Protein AF-0000000068167530 (afdb_homodimer)

Solvent-accessible surface area (backbone atoms only — not comparable to full-atom values): 15876 Å² total; per-residue (Å²): 102,50,63,69,71,53,60,67,68,78,50,65,80,50,44,70,45,76,53,70,39,74,68,85,48,46,71,81,36,79,73,67,51,69,51,48,64,84,73,44,44,47,46,56,55,74,76,37,67,88,51,81,66,59,18,28,34,71,84,50,93,77,45,92,44,72,69,28,26,30,47,47,52,30,36,28,59,31,68,51,64,78,77,73,84,73,80,75,59,50,38,46,59,43,73,76,44,63,47,75,39,60,84,60,66,76,46,64,44,83,97,73,38,71,31,55,75,48,76,49,34,47,75,45,73,42,75,43,76,40,66,111,102,50,63,68,71,55,60,66,68,77,50,66,79,50,44,70,46,75,54,72,38,75,68,84,47,46,70,81,35,80,72,66,51,69,50,50,65,83,73,43,43,48,46,56,56,74,76,37,68,89,51,82,66,59,19,28,33,72,83,49,94,76,45,93,44,72,69,29,25,31,47,48,53,31,36,28,59,31,69,51,64,78,78,74,83,73,79,76,60,49,37,46,59,44,73,77,44,64,46,75,39,59,84,60,65,78,47,64,45,81,98,73,39,74,32,56,77,48,76,47,34,46,75,46,74,41,74,44,75,40,67,112

Structure (mmCIF, N/CA/C/O backbone):
data_AF-0000000068167530-model_v1
#
loop_
_entity.id
_entity.type
_entity.pdbx_description
1 polymer 'Endonuclease/exonuclease/phosphatase domain-containing protein'
#
loop_
_atom_site.group_PDB
_atom_site.id
_atom_site.type_symbol
_atom_site.label_atom_id
_atom_site.label_alt_id
_atom_site.label_comp_id
_atom_site.label_asym_id
_atom_site.label_entity_id
_atom_site.label_seq_id
_atom_site.pdbx_PDB_ins_code
_atom_site.Cartn_x
_atom_site.Cartn_y
_atom_site.Cartn_z
_atom_site.occupancy
_atom_site.B_iso_or_equiv
_atom_site.auth_seq_id
_atom_site.auth_comp_id
_atom_site.auth_asym_id
_atom_site.auth_atom_id
_atom_site.pdbx_PDB_model_num
ATOM 1 N N . MET A 1 1 ? -4.84 11.219 -9.758 1 50.16 1 MET A N 1
ATOM 2 C CA . MET A 1 1 ? -3.836 10.336 -9.172 1 50.16 1 MET A CA 1
ATOM 3 C C . MET A 1 1 ? -4.016 8.898 -9.672 1 50.16 1 MET A C 1
ATOM 5 O O . MET A 1 1 ? -3.053 8.273 -10.109 1 50.16 1 MET A O 1
ATOM 9 N N . PHE A 1 2 ? -5.324 8.461 -9.711 1 56.84 2 PHE A N 1
ATOM 10 C CA . PHE A 1 2 ? -5.531 7.043 -10 1 56.84 2 PHE A CA 1
ATOM 11 C C . PHE A 1 2 ? -5.227 6.746 -11.469 1 56.84 2 PHE A C 1
ATOM 13 O O . PHE A 1 2 ? -4.785 5.645 -11.805 1 56.84 2 PHE A O 1
ATOM 20 N N . ARG A 1 3 ? -5.438 7.746 -12.258 1 56.47 3 ARG A N 1
ATOM 21 C CA . ARG A 1 3 ? -5.148 7.543 -13.68 1 56.47 3 ARG A CA 1
ATOM 22 C C . ARG A 1 3 ? -3.66 7.293 -13.898 1 56.47 3 ARG A C 1
ATOM 24 O O . ARG A 1 3 ? -3.277 6.562 -14.812 1 56.47 3 ARG A O 1
ATOM 31 N N . LEU A 1 4 ? -2.941 7.91 -13.023 1 55.28 4 LEU A N 1
ATOM 32 C CA . LEU A 1 4 ? -1.493 7.777 -13.141 1 55.28 4 LEU A CA 1
ATOM 33 C C . LEU A 1 4 ? -1.034 6.402 -12.664 1 55.28 4 LEU A C 1
ATOM 35 O O . LEU A 1 4 ? -0.018 5.887 -13.141 1 55.28 4 LEU A O 1
ATOM 39 N N . LEU A 1 5 ? -1.838 5.801 -11.773 1 59.94 5 LEU A N 1
ATOM 40 C CA . LEU A 1 5 ? -1.475 4.523 -11.18 1 59.94 5 LEU A CA 1
ATOM 41 C C . LEU A 1 5 ? -1.771 3.371 -12.133 1 59.94 5 LEU A C 1
ATOM 43 O O . LEU A 1 5 ? -1.145 2.312 -12.047 1 59.94 5 LEU A O 1
ATOM 47 N N . ASP A 1 6 ? -2.779 3.664 -12.953 1 58.47 6 ASP A N 1
ATOM 48 C CA . ASP A 1 6 ? -3.207 2.596 -13.852 1 58.47 6 ASP A CA 1
ATOM 49 C C . ASP A 1 6 ? -2.541 2.725 -15.219 1 58.47 6 ASP A C 1
ATOM 51 O O . ASP A 1 6 ? -3.125 2.352 -16.234 1 58.47 6 ASP A O 1
ATOM 55 N N . ASP A 1 7 ? -1.479 3.508 -15.172 1 54.47 7 ASP A N 1
ATOM 56 C CA . ASP A 1 7 ? -0.913 3.502 -16.516 1 54.47 7 ASP A CA 1
ATOM 57 C C . ASP A 1 7 ? -0.681 2.074 -17 1 54.47 7 ASP A C 1
ATOM 59 O O . ASP A 1 7 ? 0.126 1.339 -16.438 1 54.47 7 ASP A O 1
ATOM 63 N N . ARG A 1 8 ? -1.718 1.534 -17.531 1 52.75 8 ARG A N 1
ATOM 64 C CA . ARG A 1 8 ? -1.859 0.199 -18.109 1 52.75 8 ARG A CA 1
ATOM 65 C C . ARG A 1 8 ? -0.636 -0.173 -18.938 1 52.75 8 ARG A C 1
ATOM 67 O O . ARG A 1 8 ? -0.434 0.362 -20.031 1 52.75 8 ARG A O 1
ATOM 74 N N . ASP A 1 9 ? 0.525 0.216 -18.484 1 52.12 9 ASP A N 1
ATOM 75 C CA . ASP A 1 9 ? 1.339 -0.554 -19.422 1 52.12 9 ASP A CA 1
ATOM 76 C C . ASP A 1 9 ? 0.925 -2.023 -19.438 1 52.12 9 ASP A C 1
ATOM 78 O O . ASP A 1 9 ? 1.001 -2.701 -18.406 1 52.12 9 ASP A O 1
ATOM 82 N N . ASP A 1 10 ? -0.106 -2.258 -20.219 1 52.72 10 ASP A N 1
ATOM 83 C CA . ASP A 1 10 ? -0.635 -3.586 -20.516 1 52.72 10 ASP A CA 1
ATOM 84 C C . ASP A 1 10 ? 0.491 -4.609 -20.641 1 52.72 10 ASP A C 1
ATOM 86 O O . ASP A 1 10 ? 0.939 -4.91 -21.75 1 52.72 10 ASP A O 1
ATOM 90 N N . ASP A 1 11 ? 1.431 -4.441 -19.641 1 59.62 11 ASP A N 1
ATOM 91 C CA . ASP A 1 11 ? 2.33 -5.586 -19.719 1 59.62 11 ASP A CA 1
ATOM 92 C C . ASP A 1 11 ? 1.579 -6.891 -19.484 1 59.62 11 ASP A C 1
ATOM 94 O O . ASP A 1 11 ? 1.105 -7.145 -18.375 1 59.62 11 ASP A O 1
ATOM 98 N N . ASP A 1 12 ? 1.279 -7.512 -20.562 1 63.34 12 ASP A N 1
ATOM 99 C CA . ASP A 1 12 ? 0.538 -8.766 -20.625 1 63.34 12 ASP A CA 1
ATOM 100 C C . ASP A 1 12 ? 1.128 -9.812 -19.688 1 63.34 12 ASP A C 1
ATOM 102 O O . ASP A 1 12 ? 0.511 -10.844 -19.422 1 63.34 12 ASP A O 1
ATOM 106 N N . GLN A 1 13 ? 2.2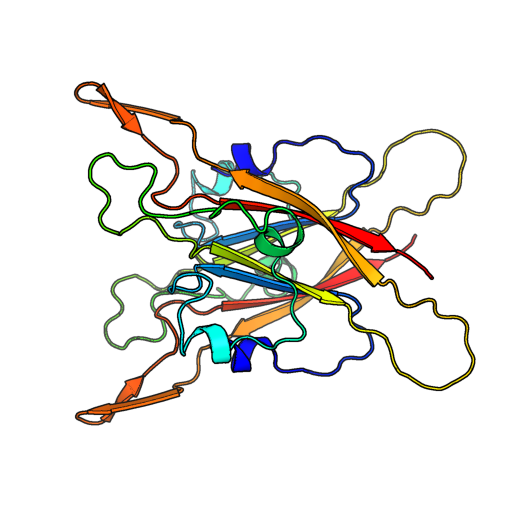54 -9.367 -19.047 1 75.44 13 GLN A N 1
ATOM 107 C CA . GLN A 1 13 ? 2.889 -10.375 -18.203 1 75.44 13 GLN A CA 1
ATOM 108 C C . GLN A 1 13 ? 2.502 -10.203 -16.734 1 75.44 13 GLN A C 1
ATOM 110 O O . GLN A 1 13 ? 2.766 -11.078 -15.914 1 75.44 13 GLN A O 1
ATOM 115 N N . VAL A 1 14 ? 1.793 -9.133 -16.422 1 83.19 14 VAL A N 1
ATOM 116 C CA . VAL A 1 14 ? 1.397 -8.898 -15.031 1 83.19 14 VAL A CA 1
ATOM 117 C C . VAL A 1 14 ? 0.047 -9.555 -14.758 1 83.19 14 VAL A C 1
ATOM 119 O O . VAL A 1 14 ? -0.937 -9.273 -15.453 1 83.19 14 VAL A O 1
ATOM 122 N N . GLU A 1 15 ? 0.012 -10.406 -13.812 1 85.88 15 GLU A N 1
ATOM 123 C CA . GLU A 1 15 ? -1.189 -11.188 -13.523 1 85.88 15 GLU A CA 1
ATOM 124 C C . GLU A 1 15 ? -2.053 -10.5 -12.469 1 85.88 15 GLU A C 1
ATOM 126 O O . GLU A 1 15 ? -3.264 -10.727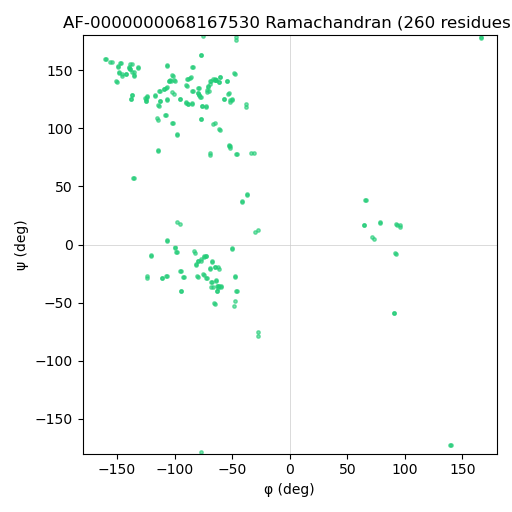 -12.414 1 85.88 15 GLU A O 1
ATOM 131 N N . LEU A 1 16 ? -1.401 -9.758 -11.641 1 91.62 16 LEU A N 1
ATOM 132 C CA . LEU A 1 16 ? -2.068 -9.109 -10.516 1 91.62 16 LEU A CA 1
ATOM 133 C C . LEU A 1 16 ? -1.579 -7.676 -10.344 1 91.62 16 LEU A C 1
ATOM 135 O O . LEU A 1 16 ? -0.371 -7.43 -10.297 1 91.62 16 LEU A O 1
ATOM 139 N N . ARG A 1 17 ? -2.547 -6.754 -10.344 1 92.25 17 ARG A N 1
ATOM 140 C CA . ARG A 1 17 ? -2.262 -5.355 -10.047 1 92.25 17 ARG A CA 1
ATOM 141 C C . ARG A 1 17 ? -2.91 -4.934 -8.727 1 92.25 17 ARG A C 1
ATOM 143 O O . ARG A 1 17 ? -4.082 -5.223 -8.492 1 92.25 17 ARG A O 1
ATOM 150 N N . ILE A 1 18 ? -2.1 -4.285 -7.906 1 95 18 ILE A N 1
ATOM 151 C CA . ILE A 1 18 ? -2.592 -3.814 -6.617 1 95 18 ILE A CA 1
ATOM 152 C C . ILE A 1 18 ? -2.359 -2.311 -6.492 1 95 18 ILE A C 1
ATOM 154 O O . ILE A 1 18 ? -1.281 -1.814 -6.824 1 95 18 ILE A O 1
ATOM 158 N N . ILE A 1 19 ? -3.385 -1.517 -6.164 1 94.06 19 ILE A N 1
ATOM 159 C CA . ILE A 1 19 ? -3.303 -0.119 -5.758 1 94.06 19 ILE A CA 1
ATOM 160 C C . ILE A 1 19 ? -3.721 0.017 -4.293 1 94.06 19 ILE A C 1
ATOM 162 O O . ILE A 1 19 ? -4.785 -0.467 -3.9 1 94.06 19 ILE A O 1
ATOM 166 N N . THR A 1 20 ? -2.814 0.587 -3.461 1 96.06 20 THR A N 1
ATOM 167 C CA . THR A 1 20 ? -3.156 0.641 -2.045 1 96.06 20 THR A CA 1
ATOM 168 C C . THR A 1 20 ? -2.576 1.894 -1.395 1 96.06 20 THR A C 1
ATOM 170 O O . THR A 1 20 ? -1.633 2.49 -1.918 1 96.06 20 THR A O 1
ATOM 173 N N . GLY A 1 21 ? -3.205 2.289 -0.312 1 94.75 21 GLY A N 1
ATOM 174 C CA . GLY A 1 21 ? -2.752 3.434 0.462 1 94.75 21 GLY A CA 1
ATOM 175 C C . GLY A 1 21 ? -3.891 4.301 0.965 1 94.75 21 GLY A C 1
ATOM 176 O O . GLY A 1 21 ? -5.051 3.881 0.959 1 94.75 21 GLY A O 1
ATOM 177 N N . ASP A 1 22 ? -3.523 5.414 1.538 1 93.44 22 ASP A N 1
ATOM 178 C CA . ASP A 1 22 ? -4.461 6.469 1.912 1 93.44 22 ASP A CA 1
ATOM 179 C C . ASP A 1 22 ? -4.895 7.277 0.691 1 93.44 22 ASP A C 1
ATOM 181 O O . ASP A 1 22 ? -4.125 8.094 0.175 1 93.44 22 ASP A O 1
ATOM 185 N N . PHE A 1 23 ? -6.168 7.074 0.279 1 91 23 PHE A N 1
ATOM 186 C CA . PHE A 1 23 ? -6.645 7.691 -0.954 1 91 23 PHE A CA 1
ATOM 187 C C . PHE A 1 23 ? -7.082 9.133 -0.705 1 91 23 PHE A C 1
ATOM 189 O O . PHE A 1 23 ? -7.371 9.867 -1.648 1 91 23 PHE A O 1
ATOM 196 N N . ASN A 1 24 ? -7.113 9.625 0.511 1 87.69 24 ASN A N 1
ATOM 197 C CA . ASN A 1 24 ? -7.441 10.977 0.953 1 87.69 24 ASN A CA 1
ATOM 198 C C . ASN A 1 24 ? -8.891 11.328 0.637 1 87.69 24 ASN A C 1
ATOM 200 O O . ASN A 1 24 ? -9.242 12.508 0.541 1 87.69 24 ASN A O 1
ATOM 204 N N . PHE A 1 25 ? -9.727 10.406 0.354 1 88.5 25 PHE A N 1
ATOM 205 C CA . PHE A 1 25 ? -11.172 10.562 0.212 1 88.5 25 PHE A CA 1
ATOM 206 C C . PHE A 1 25 ? -11.898 9.289 0.646 1 88.5 25 PHE A C 1
ATOM 208 O O . PHE A 1 25 ? -11.344 8.195 0.554 1 88.5 25 PHE A O 1
ATOM 215 N N . PRO A 1 26 ? -13.094 9.477 1.188 1 91.69 26 PRO A N 1
ATOM 216 C CA . PRO A 1 26 ? -13.828 8.305 1.657 1 91.69 26 PRO A CA 1
ATOM 217 C C . PRO A 1 26 ? -14.219 7.359 0.522 1 91.69 26 PRO A C 1
ATOM 219 O O . PRO A 1 26 ? -14.555 7.812 -0.574 1 91.69 26 PRO A O 1
ATOM 222 N N . ALA A 1 27 ? -14.117 6.027 0.869 1 90.31 27 ALA A N 1
ATOM 223 C CA . ALA A 1 27 ? -14.68 5.051 -0.063 1 90.31 27 ALA A CA 1
ATOM 224 C C . ALA A 1 27 ? -16.125 5.383 -0.398 1 90.31 27 ALA A C 1
ATOM 226 O O . ALA A 1 27 ? -16.922 5.711 0.491 1 90.31 27 ALA A O 1
ATOM 227 N N . GLY A 1 28 ? -16.469 5.418 -1.628 1 86.44 28 GLY A N 1
ATOM 228 C CA . GLY A 1 28 ? -17.828 5.691 -2.053 1 86.44 28 GLY A CA 1
ATOM 229 C C . GLY A 1 28 ? -18.094 7.164 -2.314 1 86.44 28 GLY A C 1
ATOM 230 O O . GLY A 1 28 ? -19.188 7.543 -2.744 1 86.44 28 GLY A O 1
ATOM 231 N N . ALA A 1 29 ? -17.047 8 -1.941 1 86.38 29 ALA A N 1
ATOM 232 C CA . ALA A 1 29 ? -17.234 9.43 -2.18 1 86.38 29 ALA A CA 1
ATOM 233 C C . ALA A 1 29 ? -17.516 9.711 -3.652 1 86.38 29 ALA A C 1
ATOM 235 O O . ALA A 1 29 ? -16.688 9.398 -4.52 1 86.38 29 ALA A O 1
ATOM 236 N N . LYS A 1 30 ? -18.578 10.359 -3.834 1 82.31 30 LYS A N 1
ATOM 237 C CA . LYS A 1 30 ? -19 10.664 -5.199 1 82.31 30 LYS A CA 1
ATOM 238 C C . LYS A 1 30 ? -17.984 11.578 -5.895 1 82.31 30 LYS A C 1
ATOM 240 O O . LYS A 1 30 ? -17.469 12.516 -5.285 1 82.31 30 LYS A O 1
ATOM 245 N N . GLY A 1 31 ? -17.703 11.383 -7.211 1 79.38 31 GLY A N 1
ATOM 246 C CA . GLY A 1 31 ? -16.734 12.172 -7.961 1 79.38 31 GLY A CA 1
ATOM 247 C C . GLY A 1 31 ? -15.336 11.586 -7.926 1 79.38 31 GLY A C 1
ATOM 248 O O . GLY A 1 31 ? -14.797 11.18 -8.961 1 79.38 31 GLY A O 1
ATOM 249 N N . GLU A 1 32 ? -14.852 11.469 -6.629 1 78 32 GLU A N 1
ATOM 250 C CA . GLU A 1 32 ? -13.484 10.977 -6.504 1 78 32 GLU A CA 1
ATOM 251 C C . GLU A 1 32 ? -13.383 9.516 -6.93 1 78 32 GLU A C 1
ATOM 253 O O . GLU A 1 32 ? -12.414 9.109 -7.566 1 78 32 GLU A O 1
ATOM 258 N N . GLU A 1 33 ? -14.445 8.773 -6.594 1 82.31 33 GLU A N 1
ATOM 259 C CA . GLU A 1 33 ? -14.484 7.344 -6.891 1 82.31 33 GLU A CA 1
ATOM 260 C C . GLU A 1 33 ? -14.484 7.094 -8.398 1 82.31 33 GLU A C 1
ATOM 262 O O . GLU A 1 33 ? -14.102 6.016 -8.852 1 82.31 33 GLU A O 1
ATOM 267 N N . GLU A 1 34 ? -14.844 8.125 -9.094 1 79.19 34 GLU A N 1
ATOM 268 C CA . GLU A 1 34 ? -14.906 7.996 -10.547 1 79.19 34 GLU A CA 1
ATOM 269 C C . GLU A 1 34 ? -13.508 7.859 -11.148 1 79.19 34 GLU A C 1
ATOM 271 O O . GLU A 1 34 ? -13.352 7.348 -12.258 1 79.19 34 GLU A O 1
ATOM 276 N N . GLY A 1 35 ? -12.539 8.258 -10.453 1 81.12 35 GLY A N 1
ATOM 277 C CA . GLY A 1 35 ? -11.164 8.148 -10.922 1 81.12 35 GLY A CA 1
ATOM 278 C C . GLY A 1 35 ? -10.586 6.754 -10.758 1 81.12 35 GLY A C 1
ATOM 279 O O . GLY A 1 35 ? -9.555 6.43 -11.352 1 81.12 35 GLY A O 1
ATOM 280 N N . VAL A 1 36 ? -11.297 5.984 -9.969 1 82.81 36 VAL A N 1
ATOM 281 C CA . VAL A 1 36 ? -10.844 4.609 -9.758 1 82.81 36 VAL A CA 1
ATOM 282 C C . VAL A 1 36 ? -11.445 3.701 -10.828 1 82.81 36 VAL A C 1
ATOM 284 O O . VAL A 1 36 ? -12.656 3.676 -11.023 1 82.81 36 VAL A O 1
ATOM 287 N N . SER A 1 37 ? -10.539 3.047 -11.586 1 84.5 37 SER A N 1
ATOM 288 C CA . SER A 1 37 ? -11.016 2.137 -12.625 1 84.5 37 SER A CA 1
ATOM 289 C C . SER A 1 37 ? -11.977 1.098 -12.055 1 84.5 37 SER A C 1
ATOM 291 O O . SER A 1 37 ? -11.734 0.547 -10.977 1 84.5 37 SER A O 1
ATOM 293 N N . LYS A 1 38 ? -13.016 0.777 -12.766 1 86.31 38 LYS A N 1
ATOM 294 C CA . LYS A 1 38 ? -14.023 -0.187 -12.344 1 86.31 38 LYS A CA 1
ATOM 295 C C . LYS A 1 38 ? -13.484 -1.613 -12.406 1 86.31 38 LYS A C 1
ATOM 297 O O . LYS A 1 38 ? -14.102 -2.539 -11.875 1 86.31 38 LYS A O 1
ATOM 302 N N . ASP A 1 39 ? -12.336 -1.776 -12.984 1 86.62 39 ASP A N 1
ATOM 303 C CA . ASP A 1 39 ? -11.727 -3.1 -13.102 1 86.62 39 ASP A CA 1
ATOM 304 C C . ASP A 1 39 ? -11.102 -3.529 -11.781 1 86.62 39 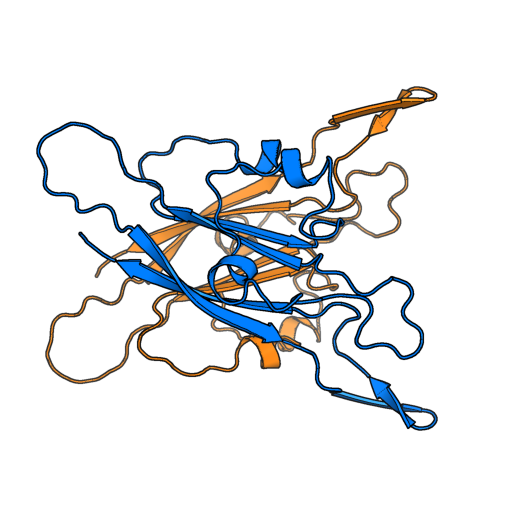ASP A C 1
ATOM 306 O O . ASP A 1 39 ? -10.766 -4.703 -11.594 1 86.62 39 ASP A O 1
ATOM 310 N N . TYR A 1 40 ? -10.969 -2.553 -10.898 1 91.81 40 TYR A N 1
ATOM 311 C CA . TYR A 1 40 ? -10.383 -2.883 -9.602 1 91.81 40 TYR A CA 1
ATOM 312 C C . TYR A 1 40 ? -11.453 -3.311 -8.609 1 91.81 40 TYR A C 1
ATOM 314 O O . TYR A 1 40 ? -12.539 -2.732 -8.57 1 91.81 40 TYR A O 1
ATOM 322 N N . VAL A 1 41 ? -11.102 -4.34 -7.922 1 94.81 41 VAL A N 1
ATOM 323 C CA . VAL A 1 41 ? -11.938 -4.828 -6.828 1 94.81 41 VAL A CA 1
ATOM 324 C C . VAL A 1 41 ? -11.453 -4.246 -5.504 1 94.81 41 VAL A C 1
ATOM 326 O O . VAL A 1 41 ? -10.258 -4.289 -5.199 1 94.81 41 VAL A O 1
ATOM 329 N N . ASP A 1 42 ? -12.336 -3.629 -4.812 1 96.5 42 ASP A N 1
ATOM 330 C CA . ASP A 1 42 ? -12.047 -3.207 -3.445 1 96.5 42 ASP A CA 1
ATOM 331 C C . ASP A 1 42 ? -12.102 -4.391 -2.482 1 96.5 42 ASP A C 1
ATOM 333 O O . ASP A 1 42 ? -13.172 -4.977 -2.275 1 96.5 42 ASP A O 1
ATOM 337 N N . THR A 1 43 ? -10.969 -4.703 -1.801 1 97.88 43 THR A N 1
ATOM 338 C CA . THR A 1 43 ? -10.883 -5.914 -0.992 1 97.88 43 THR A CA 1
ATOM 339 C C . THR A 1 43 ? -11.883 -5.875 0.155 1 97.88 43 THR A C 1
ATOM 341 O O . THR A 1 43 ? -12.484 -6.898 0.497 1 97.88 43 THR A O 1
ATOM 344 N N . TRP A 1 44 ? -12.062 -4.727 0.788 1 98.38 44 TRP A N 1
ATOM 345 C CA . TRP A 1 44 ? -13 -4.605 1.904 1 98.38 44 TRP A CA 1
ATOM 346 C C . TRP A 1 44 ? -14.43 -4.824 1.439 1 98.38 44 TRP A C 1
ATOM 348 O O . TRP A 1 44 ? -15.156 -5.641 2.01 1 98.38 44 TRP A O 1
ATOM 358 N N . ASN A 1 45 ? -14.867 -4.129 0.385 1 97.25 45 ASN A N 1
ATOM 359 C CA . ASN A 1 45 ? -16.219 -4.25 -0.129 1 97.25 45 ASN A CA 1
ATOM 360 C C . ASN A 1 45 ? -16.516 -5.664 -0.614 1 97.25 45 ASN A C 1
ATOM 362 O O . ASN A 1 45 ? -17.656 -6.141 -0.505 1 97.25 45 ASN A O 1
ATOM 366 N N . ALA A 1 46 ? -15.555 -6.277 -1.162 1 97.31 46 ALA A N 1
ATOM 367 C CA . ALA A 1 46 ? -15.734 -7.625 -1.694 1 97.31 46 ALA A CA 1
ATOM 368 C C . ALA A 1 46 ? -16.078 -8.609 -0.584 1 97.31 46 ALA A C 1
ATOM 370 O O . ALA A 1 46 ? -16.891 -9.531 -0.79 1 97.31 46 ALA A O 1
ATOM 371 N N . LEU A 1 47 ? -15.516 -8.438 0.59 1 97.94 47 LEU A N 1
ATOM 372 C CA . LEU A 1 47 ? -15.68 -9.445 1.63 1 97.94 47 LEU A CA 1
ATOM 373 C C . LEU A 1 47 ? -16.609 -8.945 2.729 1 97.94 47 LEU A C 1
ATOM 375 O O . LEU A 1 47 ? -17.234 -9.75 3.432 1 97.94 47 LEU A O 1
ATOM 379 N N . ARG A 1 48 ? -16.656 -7.625 2.891 1 98 48 ARG A N 1
ATOM 380 C CA . ARG A 1 48 ? -17.406 -7.066 4.008 1 98 48 ARG A CA 1
ATOM 381 C C . ARG A 1 48 ? -18.25 -5.871 3.562 1 98 48 ARG A C 1
ATOM 383 O O . ARG A 1 48 ? -18.141 -4.785 4.137 1 98 48 ARG A O 1
ATOM 390 N N . PRO A 1 49 ? -19.094 -6.137 2.592 1 96.56 49 PRO A N 1
ATOM 391 C CA . PRO A 1 49 ? -19.859 -5.031 2 1 96.56 49 PRO A CA 1
ATOM 392 C C . PRO A 1 49 ? -20.781 -4.34 3.008 1 96.56 49 PRO A C 1
ATOM 394 O O . PRO A 1 49 ? -21.109 -3.168 2.834 1 96.56 49 PRO A O 1
ATOM 397 N N . ASP A 1 50 ? -21.125 -4.941 4.113 1 97.38 50 ASP A N 1
ATOM 398 C CA . ASP A 1 50 ? -22.094 -4.375 5.059 1 97.38 50 ASP A CA 1
ATOM 399 C C . ASP A 1 50 ? -21.375 -3.711 6.23 1 97.38 50 ASP A C 1
ATOM 401 O O . ASP A 1 50 ? -22.016 -3.188 7.141 1 97.38 50 ASP A O 1
ATOM 405 N N . GLU A 1 51 ? -20.125 -3.752 6.297 1 97.56 51 GLU A N 1
ATOM 406 C CA . GLU A 1 51 ? -19.312 -3.109 7.324 1 97.56 51 GLU A CA 1
ATOM 407 C C . GLU A 1 51 ? -18.578 -1.894 6.762 1 97.56 51 GLU A C 1
ATOM 409 O O . GLU A 1 51 ? -17.984 -1.966 5.684 1 97.56 51 GLU A O 1
ATOM 414 N N . PRO A 1 52 ? -18.562 -0.841 7.406 1 95.69 52 PRO A N 1
ATOM 415 C CA . PRO A 1 52 ? -18.016 0.387 6.832 1 95.69 52 PRO A CA 1
ATOM 416 C C . PRO A 1 52 ? -16.5 0.313 6.617 1 95.69 52 PRO A C 1
ATOM 418 O O . PRO A 1 52 ? -15.977 0.912 5.676 1 95.69 52 PRO A O 1
ATOM 421 N N . GLY A 1 53 ? -15.805 -0.433 7.512 1 96.44 53 GLY A N 1
ATOM 422 C CA . GLY A 1 53 ? -14.359 -0.585 7.359 1 96.44 53 GLY A CA 1
ATOM 423 C C . GLY A 1 53 ? -13.602 0.715 7.539 1 96.44 53 GLY A C 1
ATOM 424 O O . GLY A 1 53 ? -12.602 0.957 6.855 1 96.44 53 GLY A O 1
ATOM 425 N N . HIS A 1 54 ? -14.047 1.545 8.492 1 95.94 54 HIS A N 1
ATOM 426 C CA . HIS A 1 54 ? -13.414 2.84 8.719 1 95.94 54 HIS A CA 1
ATOM 427 C C . HIS A 1 54 ? -11.953 2.674 9.117 1 95.94 54 HIS A C 1
ATOM 429 O O . HIS A 1 54 ? -11.609 1.762 9.875 1 95.94 54 HIS A O 1
ATOM 435 N N . THR A 1 55 ? -11.102 3.57 8.57 1 95.56 55 THR A N 1
ATOM 436 C CA . THR A 1 55 ? -9.672 3.506 8.875 1 95.56 55 THR A CA 1
ATOM 437 C C . THR A 1 55 ? -9.203 4.809 9.516 1 95.56 55 THR A C 1
ATOM 439 O O . THR A 1 55 ? -8.055 4.906 9.961 1 95.56 55 THR A O 1
ATOM 442 N N . ILE A 1 56 ? -10.047 5.816 9.539 1 93.5 56 ILE A N 1
ATOM 443 C CA . ILE A 1 56 ? -9.703 7.082 10.18 1 93.5 56 ILE A CA 1
ATOM 444 C C . ILE A 1 56 ? -10.906 7.605 10.961 1 93.5 56 ILE A C 1
ATOM 446 O O . ILE A 1 56 ? -12.047 7.23 10.68 1 93.5 56 ILE A O 1
ATOM 450 N N . GLY A 1 57 ? -10.586 8.461 12.016 1 89.75 57 GLY A N 1
ATOM 451 C CA . GLY A 1 57 ? -11.641 9.07 12.805 1 89.75 57 GLY A CA 1
ATOM 452 C C . GLY A 1 57 ? -12.242 8.125 13.828 1 89.75 57 GLY A C 1
ATOM 453 O O . GLY A 1 57 ? -13.375 8.312 14.273 1 89.75 57 GLY A O 1
ATOM 454 N N . ILE A 1 58 ? -11.57 7.062 14.164 1 86.81 58 ILE A N 1
ATOM 455 C CA . ILE A 1 58 ? -12.195 6.062 15.031 1 86.81 58 ILE A CA 1
ATOM 456 C C . ILE A 1 58 ? -11.328 5.844 16.266 1 86.81 58 ILE A C 1
ATOM 458 O O . ILE A 1 58 ? -11.812 5.336 17.281 1 86.81 58 ILE A O 1
ATOM 462 N N . ASN A 1 59 ? -10.047 6.027 16.281 1 75.75 59 ASN A N 1
ATOM 463 C CA . ASN A 1 59 ? -9.203 5.594 17.391 1 75.75 59 ASN A CA 1
ATOM 464 C C . ASN A 1 59 ? -8.969 6.723 18.391 1 75.75 59 ASN A C 1
ATOM 466 O O . ASN A 1 59 ? -8.617 6.473 19.547 1 75.75 59 ASN A O 1
ATOM 470 N N . TYR A 1 60 ? -9.125 7.996 17.922 1 71.06 60 TYR A N 1
ATOM 471 C CA . TYR A 1 60 ? -8.859 9.078 18.844 1 71.06 60 TYR A CA 1
ATOM 472 C C . TYR A 1 60 ? -10.156 9.672 19.391 1 71.06 60 TYR A C 1
ATOM 474 O O . TYR A 1 60 ? -11.172 9.703 18.688 1 71.06 60 TYR A O 1
ATOM 482 N N . PRO A 1 61 ? -10.18 9.812 20.719 1 66.12 61 PRO A N 1
ATOM 483 C CA . PRO A 1 61 ? -11.375 10.391 21.359 1 66.12 61 PRO A CA 1
ATOM 484 C C . PRO A 1 61 ? -11.859 11.656 20.656 1 66.12 61 PRO A C 1
ATOM 486 O O . PRO A 1 61 ? -13.062 11.898 20.578 1 66.12 61 PRO A O 1
ATOM 489 N N . ARG A 1 62 ? -11.031 12.484 20.234 1 66.94 62 ARG A N 1
ATOM 490 C CA . ARG A 1 62 ? -11.398 13.68 19.484 1 66.94 62 ARG A CA 1
ATOM 491 C C . ARG A 1 62 ? -10.852 13.609 18.047 1 66.94 62 ARG A C 1
ATOM 493 O O . ARG A 1 62 ? -9.852 14.266 17.734 1 66.94 62 ARG A O 1
ATOM 500 N N . PRO A 1 63 ? -11.773 12.766 17.281 1 64.94 63 PRO A N 1
ATOM 501 C CA . PRO A 1 63 ? -11.227 12.594 15.938 1 64.94 63 PRO A CA 1
ATOM 502 C C . PRO A 1 63 ? -11.32 13.859 15.086 1 64.94 63 PRO A C 1
ATOM 504 O O . PRO A 1 63 ? -12.273 14.633 15.227 1 64.94 63 PRO A O 1
ATOM 507 N N . ARG A 1 64 ? -10.289 14.234 14.43 1 70.31 64 ARG A N 1
ATOM 508 C CA . ARG A 1 64 ? -10.203 15.375 13.523 1 70.31 64 ARG A CA 1
ATOM 509 C C . ARG A 1 64 ? -11.055 15.148 12.281 1 70.31 64 ARG A C 1
ATOM 511 O O . ARG A 1 64 ? -11.359 16.094 11.547 1 70.31 64 ARG A O 1
ATOM 518 N N . SER A 1 65 ? -11.461 13.938 12.062 1 79.88 65 SER A N 1
ATOM 519 C CA . SER A 1 65 ? -12.242 13.586 10.883 1 79.88 65 SER A CA 1
ATOM 520 C C . SER A 1 65 ? -13.414 12.672 11.25 1 79.88 65 SER A C 1
ATOM 522 O O . SER A 1 65 ? -13.383 11.992 12.273 1 79.88 65 SER A O 1
ATOM 524 N N . ARG A 1 66 ? -14.523 12.812 10.484 1 88.94 66 ARG A N 1
ATOM 525 C CA . ARG A 1 66 ? -15.586 11.82 10.586 1 88.94 66 ARG A CA 1
ATOM 526 C C . ARG A 1 66 ? -15.078 10.43 10.203 1 88.94 66 ARG A C 1
ATOM 528 O O . ARG A 1 66 ? -14.188 10.305 9.359 1 88.94 66 ARG A O 1
ATOM 535 N N . PRO A 1 67 ? -15.648 9.461 10.953 1 93.62 67 PRO A N 1
ATOM 536 C CA . PRO A 1 67 ? -15.242 8.109 10.57 1 93.62 67 PRO A CA 1
ATOM 537 C C . PRO A 1 67 ? -15.375 7.852 9.07 1 93.62 67 PRO A C 1
ATOM 539 O O . PRO A 1 67 ? -16.422 8.141 8.477 1 93.62 67 PRO A O 1
ATOM 542 N N . SER A 1 68 ? -14.281 7.434 8.43 1 94.88 68 SER A N 1
ATOM 543 C CA . SER A 1 68 ? -14.219 7.211 6.984 1 94.88 68 SER A CA 1
ATOM 544 C C . SER A 1 68 ? -13.234 6.098 6.641 1 94.88 68 SER A C 1
ATOM 546 O O . SER A 1 68 ? -12.344 5.781 7.43 1 94.88 68 SER A O 1
ATOM 548 N N . ARG A 1 69 ? -13.523 5.48 5.527 1 96.44 69 ARG A N 1
ATOM 549 C CA . ARG A 1 69 ? -12.578 4.52 4.973 1 96.44 69 ARG A CA 1
ATOM 550 C C . ARG A 1 69 ? -11.719 5.16 3.885 1 96.44 69 ARG A C 1
ATOM 552 O O . ARG A 1 69 ? -12.109 5.188 2.715 1 96.44 69 ARG A O 1
ATOM 559 N N . TYR A 1 70 ? -10.539 5.629 4.324 1 94.94 70 TYR A N 1
ATOM 560 C CA . TYR A 1 70 ? -9.602 6.289 3.42 1 94.94 70 TYR A CA 1
ATOM 561 C C . TYR A 1 70 ? -8.578 5.301 2.875 1 94.94 70 TYR A C 1
ATOM 563 O O . TYR A 1 70 ? -8.188 5.387 1.71 1 94.94 70 TYR A O 1
ATOM 571 N N . ASP A 1 71 ? -8.117 4.406 3.768 1 95.69 71 ASP A N 1
ATOM 572 C CA . ASP A 1 71 ? -7.09 3.426 3.424 1 95.69 71 ASP A CA 1
ATOM 573 C C . ASP A 1 71 ? -7.711 2.184 2.787 1 95.69 71 ASP A C 1
ATOM 575 O O . ASP A 1 71 ? -8.57 1.538 3.387 1 95.69 71 ASP A O 1
ATOM 579 N N . ARG A 1 72 ? -7.266 1.901 1.565 1 96.69 72 ARG A N 1
ATOM 580 C CA . ARG A 1 72 ? -7.902 0.826 0.81 1 96.69 72 ARG A CA 1
ATOM 581 C C . ARG A 1 72 ? -6.863 -0.017 0.078 1 96.69 72 ARG A C 1
ATOM 583 O O . ARG A 1 72 ? -5.746 0.439 -0.164 1 96.69 72 ARG A O 1
ATOM 590 N N . ILE A 1 73 ? -7.156 -1.262 -0.127 1 97.19 73 ILE A N 1
ATOM 591 C CA . ILE A 1 73 ? -6.43 -2.174 -1.005 1 97.19 73 ILE A CA 1
ATOM 592 C C . ILE A 1 73 ? -7.324 -2.584 -2.174 1 97.19 73 ILE A C 1
ATOM 594 O O . ILE A 1 73 ? -8.312 -3.301 -1.987 1 97.19 73 ILE A O 1
ATOM 598 N N . LEU A 1 74 ? -7.02 -2.064 -3.336 1 96 74 LEU A N 1
ATOM 599 C CA . LEU A 1 74 ? -7.699 -2.42 -4.578 1 96 74 LEU A CA 1
ATOM 600 C C . LEU A 1 74 ? -6.84 -3.365 -5.414 1 96 74 LEU A C 1
ATOM 602 O O . LEU A 1 74 ? -5.613 -3.252 -5.426 1 96 74 LEU A O 1
ATOM 606 N N . TYR A 1 75 ? -7.488 -4.355 -6.047 1 94.75 75 TYR A N 1
ATOM 607 C CA . TYR A 1 75 ? -6.715 -5.262 -6.887 1 94.75 75 TYR A CA 1
ATOM 608 C C . TYR A 1 75 ? -7.465 -5.59 -8.172 1 94.75 75 TYR A C 1
ATOM 610 O O . TYR A 1 75 ? -8.688 -5.457 -8.234 1 94.75 75 TYR A O 1
ATOM 618 N N . ARG A 1 76 ? -6.703 -5.887 -9.195 1 91.62 76 ARG A N 1
ATOM 619 C CA . ARG A 1 76 ? -7.262 -6.34 -10.469 1 91.62 76 ARG A CA 1
ATOM 620 C C . ARG A 1 76 ? -6.457 -7.508 -11.031 1 91.62 76 ARG A C 1
ATOM 622 O O . ARG A 1 76 ? -5.23 -7.449 -11.094 1 91.62 76 ARG A O 1
ATOM 629 N N . SER A 1 77 ? -7.211 -8.578 -11.375 1 88.44 77 SER A N 1
ATOM 630 C CA . SER A 1 77 ? -6.605 -9.695 -12.094 1 88.44 77 SER A CA 1
ATOM 631 C C . SER A 1 77 ? -6.438 -9.375 -13.578 1 88.44 77 SER A C 1
ATOM 633 O O . SER A 1 77 ? -7.312 -8.758 -14.188 1 88.44 77 SER A O 1
ATOM 635 N N . THR A 1 78 ? -5.238 -9.555 -14.141 1 77.12 78 THR A N 1
ATOM 636 C CA . THR A 1 78 ? -5.043 -9.281 -15.555 1 77.12 78 THR A CA 1
ATOM 637 C C . THR A 1 78 ? -5.031 -10.578 -16.359 1 77.12 78 THR A C 1
ATOM 639 O O . THR A 1 78 ? -4.586 -11.617 -15.867 1 77.12 78 THR A O 1
ATOM 642 N N . SER A 1 79 ? -6.117 -10.883 -17.078 1 60.75 79 SER A N 1
ATOM 643 C CA . SER A 1 79 ? -6.137 -12.047 -17.953 1 60.75 79 SER A CA 1
ATOM 644 C C . SER A 1 79 ? -5.145 -11.898 -19.094 1 60.75 79 SER A C 1
ATOM 646 O O . SER A 1 79 ? -4.93 -10.789 -19.609 1 60.75 79 SER A O 1
ATOM 648 N N . SER A 1 80 ? -4.082 -12.508 -19.094 1 50.81 80 SER A N 1
ATOM 649 C CA . SER A 1 80 ? -3.258 -12.508 -20.297 1 50.81 80 SER A CA 1
ATOM 650 C C . SER A 1 80 ? -4.09 -12.805 -21.547 1 50.81 80 SER A C 1
ATOM 652 O O . SER A 1 80 ? -4.793 -13.812 -21.594 1 50.81 80 SER A O 1
ATOM 654 N N . SER A 1 81 ? -4.816 -11.797 -22.031 1 45.69 81 SER A N 1
ATOM 655 C CA . SER A 1 81 ? -5.488 -12.086 -23.297 1 45.69 81 SER A CA 1
ATOM 656 C C . SER A 1 81 ? -4.535 -12.734 -24.297 1 45.69 81 SER A C 1
ATOM 658 O O . SER A 1 81 ? -4.84 -12.82 -25.484 1 45.69 81 SER A O 1
ATOM 660 N N . SER A 1 82 ? -3.27 -12.57 -24.312 1 43.81 82 SER A N 1
ATOM 661 C CA . SER A 1 82 ? -2.713 -13.07 -25.562 1 43.81 82 SER A CA 1
ATOM 662 C C . SER A 1 82 ? -3.41 -14.352 -26.016 1 43.81 82 SER A C 1
ATOM 664 O O . SER A 1 82 ? -3.719 -15.211 -25.188 1 43.81 82 SER A O 1
ATOM 666 N N . SER A 1 83 ? -4.086 -14.297 -27.281 1 39.09 83 SER A N 1
ATOM 667 C CA . SER A 1 83 ? -4.707 -15.289 -28.156 1 39.09 83 SER A CA 1
ATOM 668 C C . SER A 1 83 ? -4.059 -16.656 -27.969 1 39.09 83 SER A C 1
ATOM 670 O O . SER A 1 83 ? -4.57 -17.672 -28.469 1 39.09 83 SER A O 1
ATOM 672 N N . SER A 1 84 ? -2.705 -16.719 -28.625 1 41.59 84 SER A N 1
ATOM 673 C CA . SER A 1 84 ? -2.377 -18.062 -29.109 1 41.59 84 SER A CA 1
ATOM 674 C C . SER A 1 84 ? -2.67 -19.125 -28.047 1 41.59 84 SER A C 1
ATOM 676 O O . SER A 1 84 ? -2.836 -18.797 -26.875 1 41.59 84 SER A O 1
ATOM 678 N N . SER A 1 85 ? -2.449 -20.469 -28.516 1 38.5 85 SER A N 1
ATOM 679 C CA . SER A 1 85 ? -2.695 -21.859 -28.141 1 38.5 85 SER A CA 1
ATOM 680 C C . SER A 1 85 ? -2.305 -22.109 -26.688 1 38.5 85 SER A C 1
ATOM 682 O O . SER A 1 85 ? -2.547 -23.188 -26.141 1 38.5 85 SER A O 1
ATOM 684 N N . SER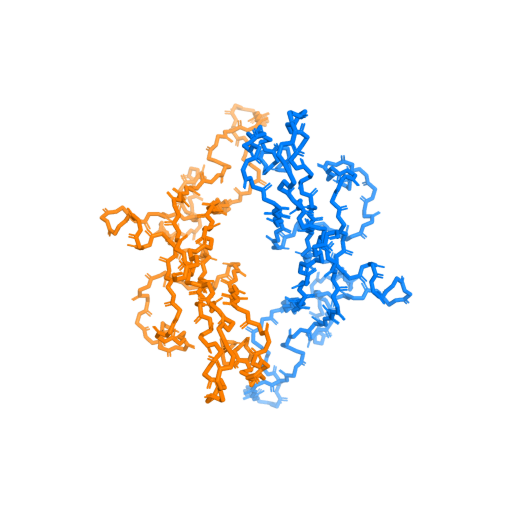 A 1 86 ? -1.062 -21.641 -26.344 1 41.97 86 SER A N 1
ATOM 685 C CA . SER A 1 86 ? -0.579 -22.438 -25.219 1 41.97 86 SER A CA 1
ATOM 686 C C . SER A 1 86 ? -1.368 -22.141 -23.953 1 41.97 86 SER A C 1
ATOM 688 O O . SER A 1 86 ? -1.895 -21.047 -23.781 1 41.97 86 SER A O 1
ATOM 690 N N . SER A 1 87 ? -1.854 -23.109 -23.172 1 41.66 87 SER A N 1
ATOM 691 C CA . SER A 1 87 ? -2.461 -23.438 -21.891 1 41.66 87 SER A CA 1
ATOM 692 C C . SER A 1 87 ? -2.049 -22.438 -20.812 1 41.66 87 SER A C 1
ATOM 694 O O . SER A 1 87 ? -2.016 -22.781 -19.625 1 41.66 87 SER A O 1
ATOM 696 N N . SER A 1 88 ? -1.461 -21.312 -21.125 1 47.88 88 SER A N 1
ATOM 697 C CA . SER A 1 88 ? -0.924 -20.672 -19.922 1 47.88 88 SER A CA 1
ATOM 698 C C . SER A 1 88 ? -2.043 -20.156 -19.016 1 47.88 88 SER A C 1
ATOM 700 O O . SER A 1 88 ? -2.824 -19.297 -19.422 1 47.88 88 SER A O 1
ATOM 702 N N . SER A 1 89 ? -2.705 -20.906 -18.25 1 51.84 89 SER A N 1
ATOM 703 C CA . SER A 1 89 ? -3.717 -20.75 -17.219 1 51.84 89 SER A CA 1
ATOM 704 C C . SER A 1 89 ? -3.516 -19.453 -16.438 1 51.84 89 SER A C 1
ATOM 706 O O . SER A 1 89 ? -2.541 -19.312 -15.695 1 51.84 89 SER A O 1
ATOM 708 N N . SER A 1 90 ? -3.924 -18.266 -16.969 1 60.41 90 SER A N 1
ATOM 709 C CA . SER A 1 90 ? -3.893 -17.031 -16.203 1 60.41 90 SER A CA 1
ATOM 710 C C . SER A 1 90 ? -4.605 -17.203 -14.859 1 60.41 90 SER A C 1
ATOM 712 O O . SER A 1 90 ? -5.707 -17.75 -14.797 1 60.41 90 SER A O 1
ATOM 714 N N . SER A 1 91 ? -3.957 -16.938 -13.82 1 68.44 91 SER A N 1
ATOM 715 C CA . SER A 1 91 ? -4.52 -17.016 -12.477 1 68.44 91 SER A CA 1
ATOM 716 C C . SER A 1 91 ? -5.5 -15.883 -12.211 1 68.44 91 SER A C 1
ATOM 718 O O . SER A 1 91 ? -5.258 -14.742 -12.602 1 68.44 91 SER A O 1
ATOM 720 N N . THR A 1 92 ? -6.734 -16.266 -11.945 1 85.06 92 THR A N 1
ATOM 721 C CA . THR A 1 92 ? -7.652 -15.297 -11.367 1 85.06 92 THR A CA 1
ATOM 722 C C . THR A 1 92 ? -7.418 -15.148 -9.867 1 85.06 92 THR A C 1
ATOM 724 O O . THR A 1 92 ? -7.211 -16.141 -9.172 1 85.06 92 THR A O 1
ATOM 727 N N . TRP A 1 93 ? -7.305 -13.906 -9.469 1 92.06 93 TRP A N 1
ATOM 728 C CA . TRP A 1 93 ? -7.035 -13.648 -8.062 1 92.06 93 TRP A CA 1
ATOM 729 C C . TRP A 1 93 ? -8.312 -13.258 -7.328 1 92.06 93 TRP A C 1
ATOM 731 O O . TRP A 1 93 ? -9.18 -12.586 -7.887 1 92.06 93 TRP A O 1
ATOM 741 N N . CYS A 1 94 ? -8.43 -13.75 -6.109 1 94.31 94 CYS A N 1
ATOM 742 C CA . CYS A 1 94 ? -9.562 -13.391 -5.262 1 94.31 94 CYS A CA 1
ATOM 743 C C . CYS A 1 94 ? -9.109 -13.078 -3.842 1 94.31 94 CYS A C 1
ATOM 745 O O . CYS A 1 94 ? -8.102 -13.617 -3.377 1 94.31 94 CYS A O 1
ATOM 747 N N . VAL A 1 95 ? -9.742 -12.188 -3.217 1 96.06 95 VAL A N 1
ATOM 748 C CA . VAL A 1 95 ? -9.453 -11.852 -1.825 1 96.06 95 VAL A CA 1
ATOM 749 C C . VAL A 1 95 ? -10.102 -12.875 -0.901 1 96.06 95 VAL A C 1
ATOM 751 O O . VAL A 1 95 ? -11.266 -13.25 -1.091 1 96.06 95 VAL A O 1
ATOM 754 N N . GLN A 1 96 ? -9.344 -13.312 0.065 1 95.19 96 GLN A N 1
ATOM 755 C CA . GLN A 1 96 ? -9.805 -14.359 0.966 1 95.19 96 GLN A CA 1
ATOM 756 C C . GLN A 1 96 ? -10.047 -13.812 2.371 1 95.19 96 GLN A C 1
ATOM 758 O O . GLN A 1 96 ? -10.836 -14.375 3.133 1 95.19 96 GLN A O 1
ATOM 763 N N . GLU A 1 97 ? -9.367 -12.875 2.674 1 94.94 97 GLU A N 1
ATOM 764 C CA . GLU A 1 97 ? -9.453 -12.25 3.992 1 94.94 97 GLU A CA 1
ATOM 765 C C . GLU A 1 97 ? -9.219 -10.742 3.908 1 94.94 97 GLU A C 1
ATOM 767 O O . GLU A 1 97 ? -8.438 -10.281 3.074 1 94.94 97 GLU A O 1
ATOM 772 N N . VAL A 1 98 ? -9.898 -10.016 4.773 1 96.31 98 VAL A N 1
ATOM 773 C CA . VAL A 1 98 ? -9.641 -8.586 4.934 1 96.31 98 VAL A CA 1
ATOM 774 C C . VAL A 1 98 ? -9.961 -8.164 6.363 1 96.31 98 VAL A C 1
ATOM 776 O O . VAL A 1 98 ? -10.922 -8.656 6.965 1 96.31 98 VAL A O 1
ATOM 779 N N . ARG A 1 99 ? -9.148 -7.297 6.898 1 95.44 99 ARG A N 1
ATOM 780 C CA . ARG A 1 99 ? -9.406 -6.727 8.219 1 95.44 99 ARG A CA 1
ATOM 781 C C . ARG A 1 99 ? -8.617 -5.434 8.414 1 95.44 99 ARG A C 1
ATOM 783 O O . ARG A 1 99 ? -7.652 -5.172 7.699 1 95.44 99 ARG A O 1
ATOM 790 N N . THR A 1 100 ? -9.078 -4.645 9.352 1 93.88 100 THR A N 1
ATOM 791 C CA . THR A 1 100 ? -8.281 -3.496 9.781 1 93.88 100 THR A CA 1
ATOM 792 C C . THR A 1 100 ? -7.262 -3.908 10.836 1 93.88 100 THR A C 1
ATOM 794 O O . THR A 1 100 ? -7.438 -4.918 11.523 1 93.88 100 THR A O 1
ATOM 797 N N . VAL A 1 101 ? -6.191 -3.197 10.891 1 91.19 101 VAL A N 1
ATOM 798 C CA . VAL A 1 101 ? -5.145 -3.48 11.867 1 91.19 101 VAL A CA 1
ATOM 799 C C . VAL A 1 101 ? -4.73 -2.188 12.57 1 91.19 101 VAL A C 1
ATOM 801 O O . VAL A 1 101 ? -4.863 -1.1 12.008 1 91.19 101 VAL A O 1
ATOM 804 N N . GLY A 1 102 ? -4.242 -2.293 13.82 1 88.88 102 GLY A N 1
ATOM 805 C CA . GLY A 1 102 ? -3.742 -1.141 14.555 1 88.88 102 GLY A CA 1
ATOM 806 C C . GLY A 1 102 ? -4.797 -0.482 15.422 1 88.88 102 GLY A C 1
ATOM 807 O O . GLY A 1 102 ? -4.668 0.688 15.789 1 88.88 102 GLY A O 1
ATOM 808 N N . ALA A 1 103 ? -5.883 -1.164 15.711 1 87.12 103 ALA A N 1
ATOM 809 C CA . ALA A 1 103 ? -6.988 -0.603 16.484 1 87.12 103 ALA A CA 1
ATOM 810 C C . ALA A 1 103 ? -6.703 -0.663 17.969 1 87.12 103 ALA A C 1
ATOM 812 O O . ALA A 1 103 ? -7.34 0.04 18.766 1 87.12 103 ALA A O 1
ATOM 813 N N . GLU A 1 104 ? -5.805 -1.44 18.359 1 85.19 104 GLU A N 1
ATOM 814 C CA . GLU A 1 104 ? -5.5 -1.593 19.781 1 85.19 104 GLU A CA 1
ATOM 815 C C . GLU A 1 104 ? -4.457 -0.575 20.234 1 85.19 104 GLU A C 1
ATOM 817 O O . GLU A 1 104 ? -3.506 -0.289 19.516 1 85.19 104 GLU A O 1
ATOM 822 N N . SER A 1 105 ? -4.648 -0.094 21.438 1 83.56 105 SER A N 1
ATOM 823 C CA . SER A 1 105 ? -3.678 0.823 22.031 1 83.56 105 SER A CA 1
ATOM 824 C C . SER A 1 105 ? -2.346 0.127 22.297 1 83.56 105 SER A C 1
ATOM 826 O O . SER A 1 105 ? -2.316 -1.033 22.703 1 83.56 105 SER A O 1
ATOM 828 N N . ILE A 1 106 ? -1.253 0.84 22.078 1 82.31 106 ILE A N 1
ATOM 829 C CA . ILE A 1 106 ? 0.066 0.254 22.281 1 82.31 106 ILE A CA 1
ATOM 830 C C . ILE A 1 106 ? 0.69 0.832 23.547 1 82.31 106 ILE A C 1
ATOM 832 O O . ILE A 1 106 ? 1.842 0.533 23.875 1 82.31 106 ILE A O 1
ATOM 836 N N . GLY A 1 107 ? 0.066 1.579 24.234 1 84.38 107 GLY A N 1
ATOM 837 C CA . GLY A 1 107 ? 0.546 2.168 25.469 1 84.38 107 GLY A CA 1
ATOM 838 C C . GLY A 1 107 ? -0.305 3.328 25.953 1 84.38 107 GLY A C 1
ATOM 839 O O . GLY A 1 107 ? -1.405 3.551 25.438 1 84.38 107 GLY A O 1
ATOM 840 N N . THR A 1 108 ? 0.076 3.83 27.062 1 81.69 108 THR A N 1
ATOM 841 C CA . THR A 1 108 ? -0.615 4.98 27.625 1 81.69 108 THR A CA 1
ATOM 842 C C . THR A 1 108 ? 0.363 6.125 27.891 1 81.69 108 THR A C 1
ATOM 844 O O . THR A 1 108 ? 1.535 5.891 28.188 1 81.69 108 THR A O 1
ATOM 847 N N . ARG A 1 109 ? -0.036 7.238 27.234 1 77 109 ARG A N 1
ATOM 848 C CA . ARG A 1 109 ? 0.719 8.43 27.609 1 77 109 ARG A CA 1
ATOM 849 C C . ARG A 1 109 ? 0.282 8.945 28.984 1 77 109 ARG A C 1
ATOM 851 O O . ARG A 1 109 ? -0.62 8.383 29.594 1 77 109 ARG A O 1
ATOM 858 N N . GLY A 1 110 ? 1.003 10.047 29.312 1 68.94 110 GLY A N 1
ATOM 859 C CA . GLY A 1 110 ? 0.63 10.695 30.562 1 68.94 110 GLY A CA 1
ATOM 860 C C . GLY A 1 110 ? -0.866 10.914 30.688 1 68.94 110 GLY A C 1
ATOM 861 O O . GLY A 1 110 ? -1.594 10.898 29.703 1 68.94 110 GLY A O 1
ATOM 862 N N . ALA A 1 111 ? -1.398 10.852 32 1 76.44 111 ALA A N 1
ATOM 863 C CA . ALA A 1 111 ? -2.766 11.102 32.438 1 76.44 111 ALA A CA 1
ATOM 864 C C . ALA A 1 111 ? -3.697 9.977 32.031 1 76.44 111 ALA A C 1
ATOM 866 O O . ALA A 1 111 ? -4.914 10.164 31.938 1 76.44 111 ALA A O 1
ATOM 867 N N . GLY A 1 112 ? -3.172 8.906 31.438 1 73.94 112 GLY A N 1
ATOM 868 C CA . GLY A 1 112 ? -3.984 7.738 31.141 1 73.94 112 GLY A CA 1
ATOM 869 C C . GLY A 1 112 ? -4.527 7.727 29.719 1 73.94 112 GLY A C 1
ATOM 870 O O . GLY A 1 112 ? -5.516 7.047 29.438 1 73.94 112 GLY A O 1
ATOM 871 N N . LYS A 1 113 ? -3.939 8.586 28.875 1 80.5 113 LYS A N 1
ATOM 872 C CA . LYS A 1 113 ? -4.43 8.633 27.5 1 80.5 113 LYS A CA 1
ATOM 873 C C . LYS A 1 113 ? -3.775 7.547 26.656 1 80.5 113 LYS A C 1
ATOM 875 O O . LYS A 1 113 ? -2.553 7.395 26.672 1 80.5 113 LYS A O 1
ATOM 880 N N . ASP A 1 114 ? -4.613 6.801 25.891 1 83.25 114 ASP A N 1
ATOM 881 C CA . ASP A 1 114 ? -4.145 5.703 25.062 1 83.25 114 ASP A CA 1
ATOM 882 C C . ASP A 1 114 ? -3.312 6.223 23.891 1 83.25 114 ASP A C 1
ATOM 884 O O . ASP A 1 114 ? -3.605 7.281 23.328 1 83.25 114 ASP A O 1
ATOM 888 N N . ILE A 1 115 ? -2.279 5.457 23.641 1 82.88 115 ILE A N 1
ATOM 889 C CA . ILE A 1 115 ? -1.448 5.723 22.469 1 82.88 115 ILE A CA 1
ATOM 890 C C . ILE A 1 115 ? -1.711 4.664 21.391 1 82.88 115 ILE A C 1
ATOM 892 O O . ILE A 1 115 ? -1.697 3.465 21.688 1 82.88 115 ILE A O 1
ATOM 896 N N . PHE A 1 116 ? -2.064 5.227 20.219 1 83.38 116 PHE A N 1
ATOM 897 C CA . PHE A 1 116 ? -2.256 4.336 19.078 1 83.38 116 PHE A CA 1
ATOM 898 C C . PHE A 1 116 ? -1.104 4.465 18.094 1 83.38 116 PHE A C 1
ATOM 900 O O . PHE A 1 116 ? -0.418 5.488 18.062 1 83.38 116 PHE A O 1
ATOM 907 N N . PRO A 1 117 ? -0.864 3.41 17.328 1 81.88 117 PRO A N 1
ATOM 908 C CA . PRO A 1 117 ? 0.254 3.469 16.375 1 81.88 117 PRO A CA 1
ATOM 909 C C . PRO A 1 117 ? 0.108 4.598 15.359 1 81.88 117 PRO A C 1
ATOM 911 O O . PRO A 1 117 ? 1.109 5.168 14.922 1 81.88 117 PRO A O 1
ATOM 914 N N . SER A 1 118 ? -1.062 4.898 14.938 1 85.81 118 SER A N 1
ATOM 915 C CA . SER A 1 118 ? -1.387 5.918 13.945 1 85.81 118 SER A CA 1
ATOM 916 C C . SER A 1 118 ? -2.818 6.414 14.109 1 85.81 118 SER A C 1
ATOM 918 O O . SER A 1 118 ? -3.641 5.754 14.75 1 85.81 118 SER A O 1
ATOM 920 N N . ASP A 1 119 ? -3.02 7.594 13.609 1 88.25 119 ASP A N 1
ATOM 921 C CA . ASP A 1 119 ? -4.41 8.031 13.578 1 88.25 119 ASP A CA 1
ATOM 922 C C . ASP A 1 119 ? -5.188 7.316 12.477 1 88.25 119 ASP A C 1
ATOM 924 O O . ASP A 1 119 ? -6.418 7.41 12.414 1 88.25 119 ASP A O 1
ATOM 928 N N . HIS A 1 120 ? -4.609 6.648 11.648 1 92.12 120 HIS A N 1
ATOM 929 C CA . HIS A 1 120 ? -5.211 5.738 10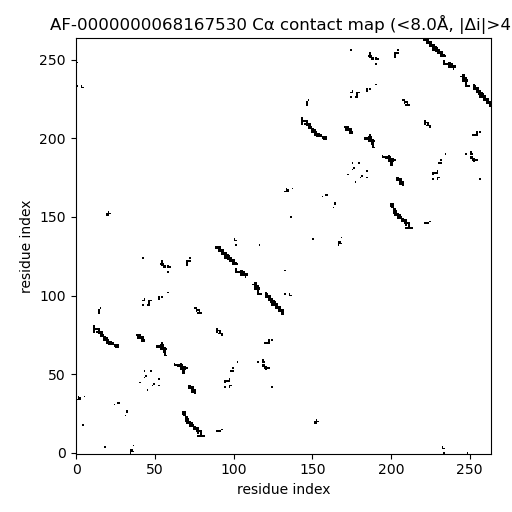.68 1 92.12 120 HIS A CA 1
ATOM 930 C C . HIS A 1 120 ? -5.078 4.285 11.133 1 92.12 120 HIS A C 1
ATOM 932 O O . HIS A 1 120 ? -4.043 3.891 11.664 1 92.12 120 HIS A O 1
ATOM 938 N N . LEU A 1 121 ? -6.062 3.512 10.828 1 92.19 121 LEU A N 1
ATOM 939 C CA . LEU A 1 121 ? -5.902 2.062 10.867 1 92.19 121 LEU A CA 1
ATOM 940 C C . LEU A 1 121 ? -5.344 1.541 9.547 1 92.19 121 LEU A C 1
ATOM 942 O O . LEU A 1 121 ? -5.645 2.088 8.477 1 92.19 121 LEU A O 1
ATOM 946 N N . GLY A 1 122 ? -4.469 0.505 9.656 1 93.44 122 GLY A N 1
ATOM 947 C CA . GLY A 1 122 ? -4.051 -0.203 8.453 1 93.44 122 GLY A CA 1
ATOM 948 C C . GLY A 1 122 ? -5.105 -1.165 7.934 1 93.44 122 GLY A C 1
ATOM 949 O O . GLY A 1 122 ? -6.102 -1.429 8.609 1 93.44 122 GLY A O 1
ATOM 950 N N . VAL A 1 123 ? -4.938 -1.554 6.707 1 95.94 123 VAL A N 1
ATOM 951 C CA . VAL A 1 123 ? -5.777 -2.582 6.102 1 95.94 123 VAL A CA 1
ATOM 952 C C . VAL A 1 123 ? -4.926 -3.793 5.73 1 95.94 123 VAL A C 1
ATOM 954 O O . VAL A 1 123 ? -3.85 -3.646 5.145 1 95.94 123 VAL A O 1
ATOM 957 N N . PHE A 1 124 ? -5.379 -4.977 6.188 1 94.5 124 PHE A N 1
ATOM 958 C CA . PHE A 1 124 ? -4.758 -6.258 5.887 1 94.5 124 PHE A CA 1
ATOM 959 C C . PHE A 1 124 ? -5.641 -7.078 4.949 1 94.5 124 PHE A C 1
ATOM 961 O O . PHE A 1 124 ? -6.859 -7.137 5.125 1 94.5 124 PHE A O 1
ATOM 968 N N . ALA A 1 125 ? -5 -7.664 3.883 1 96 125 ALA A N 1
ATOM 969 C CA . ALA A 1 125 ? -5.754 -8.531 2.98 1 96 125 ALA A CA 1
ATOM 970 C C . ALA A 1 125 ? -4.914 -9.727 2.535 1 96 125 ALA A C 1
ATOM 972 O O . ALA A 1 125 ? -3.686 -9.633 2.455 1 96 125 ALA A O 1
ATOM 973 N N . VAL A 1 126 ? -5.566 -10.844 2.332 1 93.75 126 VAL A N 1
ATOM 974 C CA . VAL A 1 126 ? -4.957 -12.023 1.729 1 93.75 126 VAL A CA 1
ATOM 975 C C . VAL A 1 126 ? -5.594 -12.297 0.37 1 93.75 126 VAL A C 1
ATOM 977 O O . VAL A 1 126 ? -6.816 -12.445 0.269 1 93.75 126 VAL A O 1
ATOM 980 N N . LEU A 1 127 ? -4.762 -12.258 -0.634 1 94.5 127 LEU A N 1
ATOM 981 C CA . LEU A 1 127 ? -5.199 -12.594 -1.984 1 94.5 127 LEU A CA 1
ATOM 982 C C . LEU A 1 127 ? -4.703 -13.977 -2.389 1 94.5 127 LEU A C 1
ATOM 984 O O . LEU A 1 127 ? -3.562 -14.344 -2.09 1 94.5 127 LEU A O 1
ATOM 988 N N . ARG A 1 128 ? -5.566 -14.695 -3.072 1 91.94 128 ARG A N 1
ATOM 989 C CA . ARG A 1 128 ? -5.215 -16.031 -3.541 1 91.94 128 ARG A CA 1
ATOM 990 C C . ARG A 1 128 ? -5.422 -16.156 -5.047 1 91.94 128 ARG A C 1
ATOM 992 O O . ARG A 1 128 ? -6.469 -15.773 -5.566 1 91.94 128 ARG A O 1
ATOM 999 N N . GLY A 1 129 ? -4.281 -16.594 -5.699 1 87.94 129 GLY A N 1
ATOM 1000 C CA . GLY A 1 129 ? -4.395 -16.891 -7.117 1 87.94 129 GLY A CA 1
ATOM 1001 C C . GLY A 1 129 ? -5.062 -18.234 -7.387 1 87.94 129 GLY A C 1
ATOM 1002 O O . GLY A 1 129 ? -4.75 -19.234 -6.742 1 87.94 129 GLY A O 1
ATOM 1003 N N . GLN A 1 130 ? -6.133 -18.234 -8.242 1 80.19 130 GLN A N 1
ATOM 1004 C CA . GLN A 1 130 ? -6.793 -19.453 -8.664 1 80.19 130 GLN A CA 1
ATOM 1005 C C . GLN A 1 130 ? -6.496 -19.766 -10.133 1 80.19 130 GLN A C 1
ATOM 1007 O O . GLN A 1 130 ? -6.531 -18.859 -10.977 1 80.19 130 GLN A O 1
ATOM 1012 N N . THR A 1 131 ? -5.703 -20.875 -10.328 1 66.75 131 THR A N 1
ATOM 1013 C CA . THR A 1 131 ? -5.492 -21.281 -11.711 1 66.75 131 THR A CA 1
ATOM 1014 C C . THR A 1 131 ? -6.77 -21.875 -12.297 1 66.75 131 THR A C 1
ATOM 1016 O O . THR A 1 131 ? -7.492 -22.594 -11.609 1 66.75 131 THR A O 1
ATOM 1019 N N . PRO A 1 132 ? -7.082 -21.469 -13.578 1 56.5 132 PRO A N 1
ATOM 1020 C CA . PRO A 1 132 ? -8.25 -22.109 -14.172 1 56.5 132 PRO A CA 1
ATOM 1021 C C . PRO A 1 132 ? -8.133 -23.625 -14.219 1 56.5 132 PRO A C 1
ATOM 1023 O O . PRO A 1 132 ? -7.02 -24.172 -14.258 1 56.5 132 PRO A O 1
ATOM 1026 N N . MET B 1 1 ? 4.277 -0.578 15.234 1 50.75 1 MET B N 1
ATOM 1027 C CA . MET B 1 1 ? 3.352 -0.739 14.117 1 50.75 1 MET B CA 1
ATOM 1028 C C . MET B 1 1 ? 3.738 -1.938 13.258 1 50.75 1 MET B C 1
ATOM 1030 O O . MET B 1 1 ? 2.896 -2.781 12.945 1 50.75 1 MET B O 1
ATOM 1034 N N . PHE B 1 2 ? 5.094 -2.059 13.016 1 56.69 2 PHE B N 1
ATOM 1035 C CA . PHE B 1 2 ? 5.496 -3.078 12.055 1 56.69 2 PHE B CA 1
ATOM 1036 C C . PHE B 1 2 ? 5.344 -4.473 12.648 1 56.69 2 PHE B C 1
ATOM 1038 O O . PHE B 1 2 ? 5.078 -5.438 11.922 1 56.69 2 PHE B O 1
ATOM 1045 N N . ARG B 1 3 ? 5.477 -4.523 13.922 1 56.84 3 ARG B N 1
ATOM 1046 C CA . ARG B 1 3 ? 5.312 -5.824 14.562 1 56.84 3 ARG B CA 1
ATOM 1047 C C . ARG B 1 3 ? 3.885 -6.336 14.391 1 56.84 3 ARG B C 1
ATOM 1049 O O . ARG B 1 3 ? 3.662 -7.547 14.305 1 56.84 3 ARG B O 1
ATOM 1056 N N . LEU B 1 4 ? 3.033 -5.371 14.32 1 55.06 4 LEU B N 1
ATOM 1057 C CA . LEU B 1 4 ? 1.625 -5.723 14.18 1 55.06 4 LEU B CA 1
ATOM 1058 C C . LEU B 1 4 ? 1.326 -6.215 12.766 1 55.06 4 LEU B C 1
ATOM 1060 O O . LEU B 1 4 ? 0.418 -7.023 12.562 1 55.06 4 LEU B O 1
ATOM 1064 N N . LEU B 1 5 ? 2.152 -5.742 11.82 1 60.19 5 LEU B N 1
ATOM 1065 C CA . LEU B 1 5 ? 1.93 -6.055 10.414 1 60.19 5 LEU B CA 1
ATOM 1066 C C . LEU B 1 5 ? 2.455 -7.445 10.078 1 60.19 5 LEU B C 1
ATOM 1068 O O . LEU B 1 5 ? 1.98 -8.086 9.133 1 60.19 5 LEU B O 1
ATOM 1072 N N . ASP B 1 6 ? 3.455 -7.801 10.891 1 58.66 6 ASP B N 1
ATOM 1073 C CA . ASP B 1 6 ? 4.098 -9.078 10.586 1 58.66 6 ASP B CA 1
ATOM 1074 C C . ASP B 1 6 ? 3.531 -10.195 11.461 1 58.66 6 ASP B C 1
ATOM 1076 O O . ASP B 1 6 ? 4.25 -11.133 11.82 1 58.66 6 ASP B O 1
ATOM 1080 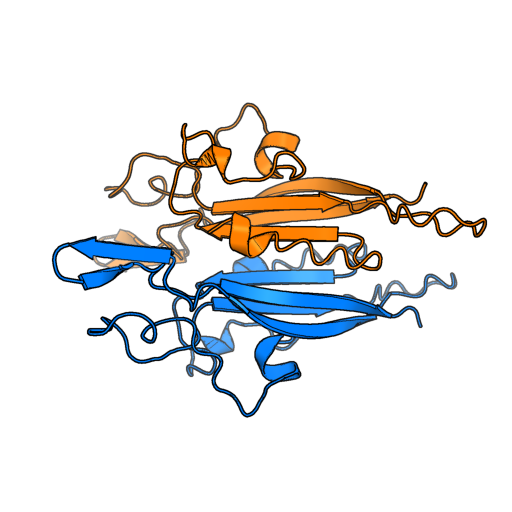N N . ASP B 1 7 ? 2.357 -9.859 11.969 1 54.62 7 ASP B N 1
ATOM 1081 C CA . ASP B 1 7 ? 1.911 -11.031 12.719 1 54.62 7 ASP B CA 1
ATOM 1082 C C . ASP B 1 7 ? 1.944 -12.289 11.852 1 54.62 7 ASP B C 1
ATOM 1084 O O . ASP B 1 7 ? 1.209 -12.391 10.867 1 54.62 7 ASP B O 1
ATOM 1088 N N . ARG B 1 8 ? 3.088 -12.875 11.82 1 52.88 8 ARG B N 1
ATOM 1089 C CA . ARG B 1 8 ? 3.479 -14.094 11.109 1 52.88 8 ARG B CA 1
ATOM 1090 C C . ARG B 1 8 ? 2.396 -15.156 11.211 1 52.88 8 ARG B C 1
ATOM 1092 O O . ARG B 1 8 ? 2.217 -15.766 12.266 1 52.88 8 ARG B O 1
ATOM 1099 N N . ASP B 1 9 ? 1.161 -14.734 11.188 1 52.38 9 ASP B N 1
ATOM 1100 C CA . ASP B 1 9 ? 0.53 -16.047 11.078 1 52.38 9 ASP B CA 1
ATOM 1101 C C . ASP B 1 9 ? 1.131 -16.844 9.93 1 52.38 9 ASP B C 1
ATOM 1103 O O . ASP B 1 9 ? 1.076 -16.422 8.773 1 52.38 9 ASP B O 1
ATOM 1107 N N . ASP B 1 10 ? 2.246 -17.5 10.273 1 52.78 10 ASP B N 1
ATOM 1108 C CA . ASP B 1 10 ? 2.979 -18.438 9.43 1 52.78 10 ASP B CA 1
ATOM 1109 C C . ASP B 1 10 ? 2.023 -19.281 8.594 1 52.78 10 ASP B C 1
ATOM 1111 O O . ASP B 1 10 ? 1.709 -20.422 8.961 1 52.78 10 ASP B O 1
ATOM 1115 N N . ASP B 1 11 ? 0.996 -18.516 8.07 1 60 11 ASP B N 1
ATOM 1116 C CA . ASP B 1 11 ? 0.281 -19.359 7.121 1 60 11 ASP B CA 1
ATOM 1117 C C . ASP B 1 11 ? 1.197 -19.812 5.984 1 60 11 ASP B C 1
ATOM 1119 O O . ASP B 1 11 ? 1.614 -19 5.16 1 60 11 ASP B O 1
ATOM 1123 N N . ASP B 1 12 ? 1.663 -21 6.145 1 63.47 12 ASP B N 1
ATOM 1124 C CA . ASP B 1 12 ? 2.582 -21.672 5.23 1 63.47 12 ASP B CA 1
ATOM 1125 C C . ASP B 1 12 ? 2.076 -21.594 3.791 1 63.47 12 ASP B C 1
ATOM 1127 O O . ASP B 1 12 ? 2.814 -21.906 2.854 1 63.47 12 ASP B O 1
ATOM 1131 N N . GLN B 1 13 ? 0.854 -21 3.691 1 75.31 13 GLN B N 1
ATOM 1132 C CA . GLN B 1 13 ? 0.311 -21 2.336 1 75.31 13 GLN B CA 1
ATOM 1133 C C . GLN B 1 13 ? 0.562 -19.672 1.639 1 75.31 13 GLN B C 1
ATOM 1135 O O . GLN B 1 13 ? 0.366 -19.547 0.427 1 75.31 13 GLN B O 1
ATOM 1140 N N . VAL B 1 14 ? 1.087 -18.688 2.363 1 83.19 14 VAL B N 1
ATOM 1141 C CA . VAL B 1 14 ? 1.344 -17.375 1.762 1 83.19 14 VAL B CA 1
ATOM 1142 C C . VAL B 1 14 ? 2.754 -17.344 1.174 1 83.19 14 VAL B C 1
ATOM 1144 O O . VAL B 1 14 ? 3.732 -17.594 1.881 1 83.19 14 VAL B O 1
ATOM 1147 N N . GLU B 1 15 ? 2.848 -17.094 -0.073 1 85.94 15 GLU B N 1
ATOM 1148 C CA . GLU B 1 15 ? 4.125 -17.141 -0.777 1 85.94 15 GLU B CA 1
ATOM 1149 C C . GLU B 1 15 ? 4.801 -15.773 -0.801 1 85.94 15 GLU B C 1
ATOM 1151 O O . GLU B 1 15 ? 6.023 -15.68 -0.935 1 85.94 15 GLU B O 1
ATOM 1156 N N . LEU B 1 16 ? 3.994 -14.766 -0.744 1 91.62 16 LEU B N 1
ATOM 1157 C CA . LEU B 1 16 ? 4.473 -13.391 -0.846 1 91.62 16 LEU B CA 1
ATOM 1158 C C . LEU B 1 16 ? 3.77 -12.492 0.166 1 91.62 16 LEU B C 1
ATOM 1160 O O . LEU B 1 16 ? 2.541 -12.492 0.252 1 91.62 16 LEU B O 1
ATOM 1164 N N . ARG B 1 17 ? 4.586 -11.812 0.966 1 92.31 17 ARG B N 1
ATOM 1165 C CA . ARG B 1 17 ? 4.078 -10.805 1.887 1 92.31 17 ARG B CA 1
ATOM 1166 C C . ARG B 1 17 ? 4.562 -9.414 1.491 1 92.31 17 ARG B C 1
ATOM 1168 O O . ARG B 1 17 ? 5.746 -9.219 1.203 1 92.31 17 ARG B O 1
ATOM 1175 N N . ILE B 1 18 ? 3.605 -8.484 1.457 1 94.94 18 ILE B N 1
ATOM 1176 C CA . ILE B 1 18 ? 3.928 -7.109 1.1 1 94.94 18 ILE B CA 1
ATOM 1177 C C . ILE B 1 18 ? 3.473 -6.168 2.211 1 94.94 18 ILE B C 1
ATOM 1179 O O . ILE B 1 18 ? 2.363 -6.301 2.732 1 94.94 18 ILE B O 1
ATOM 1183 N N . ILE B 1 19 ? 4.34 -5.301 2.732 1 94.19 19 ILE B N 1
ATOM 1184 C CA . ILE B 1 19 ? 4.023 -4.172 3.6 1 94.19 19 ILE B CA 1
ATOM 1185 C C . ILE B 1 19 ? 4.309 -2.863 2.865 1 94.19 19 ILE B C 1
ATOM 1187 O O . ILE B 1 19 ? 5.398 -2.672 2.32 1 94.19 19 ILE B O 1
ATOM 1191 N N . THR B 1 20 ? 3.271 -1.997 2.75 1 96.06 20 THR B N 1
ATOM 1192 C CA . THR B 1 20 ? 3.494 -0.783 1.974 1 96.06 20 THR B CA 1
ATOM 1193 C C . THR B 1 20 ? 2.691 0.381 2.547 1 96.06 20 THR B C 1
ATOM 1195 O O . THR B 1 20 ? 1.71 0.172 3.264 1 96.06 20 THR B O 1
ATOM 1198 N N . GLY B 1 21 ? 3.182 1.584 2.258 1 94.81 21 GLY B N 1
ATOM 1199 C CA . GLY B 1 21 ? 2.514 2.803 2.682 1 94.81 21 GLY B CA 1
ATOM 1200 C C . GLY B 1 21 ? 3.473 3.869 3.178 1 94.81 21 GLY B C 1
ATOM 1201 O O . GLY B 1 21 ? 4.68 3.787 2.934 1 94.81 21 GLY B O 1
ATOM 1202 N N . ASP B 1 22 ? 2.918 4.914 3.715 1 93.44 22 ASP B N 1
ATOM 1203 C CA . ASP B 1 22 ? 3.662 5.961 4.41 1 93.44 22 ASP B CA 1
ATOM 1204 C C . ASP B 1 22 ? 4.062 5.508 5.812 1 93.44 22 ASP B C 1
ATOM 1206 O O . ASP B 1 22 ? 3.223 5.445 6.715 1 93.44 22 ASP B O 1
ATOM 1210 N N . PHE B 1 23 ? 5.371 5.254 5.969 1 91.12 23 PHE B N 1
ATOM 1211 C CA . PHE B 1 23 ? 5.848 4.699 7.23 1 91.12 23 PHE B CA 1
ATOM 1212 C C . PHE B 1 23 ? 6.043 5.797 8.266 1 91.12 23 PHE B C 1
ATOM 1214 O O . PHE B 1 23 ? 6.293 5.516 9.445 1 91.12 23 PHE B O 1
ATOM 1221 N N . ASN B 1 24 ? 5.918 7.066 7.93 1 87.88 24 ASN B N 1
ATOM 1222 C CA . ASN B 1 24 ? 6.004 8.258 8.773 1 87.88 24 ASN B CA 1
ATOM 1223 C C . ASN B 1 24 ? 7.406 8.43 9.359 1 87.88 24 ASN B C 1
ATOM 1225 O O . ASN B 1 24 ? 7.574 9.078 10.391 1 87.88 24 ASN B O 1
ATOM 1229 N N . PHE B 1 25 ? 8.383 7.793 8.844 1 88.69 25 PHE B N 1
ATOM 1230 C CA . PHE B 1 25 ? 9.797 7.98 9.156 1 88.69 25 PHE B CA 1
ATOM 1231 C C . PHE B 1 25 ? 10.664 7.695 7.934 1 88.69 25 PHE B C 1
ATOM 1233 O O . PHE B 1 25 ? 10.289 6.902 7.07 1 88.69 25 PHE B O 1
ATOM 1240 N N . PRO B 1 26 ? 11.781 8.406 7.859 1 91.75 26 PRO B N 1
ATOM 1241 C CA . PRO B 1 26 ? 12.648 8.203 6.695 1 91.75 26 PRO B CA 1
ATOM 1242 C C . PRO B 1 26 ? 13.242 6.797 6.645 1 91.75 26 PRO B C 1
ATOM 1244 O O . PRO B 1 26 ? 13.586 6.227 7.688 1 91.75 26 PRO B O 1
ATOM 1247 N N . ALA B 1 27 ? 13.312 6.281 5.363 1 90.56 27 ALA B N 1
ATOM 1248 C CA . ALA B 1 27 ? 14.07 5.051 5.184 1 90.56 27 ALA B CA 1
ATOM 1249 C C . ALA B 1 27 ? 15.484 5.184 5.754 1 90.56 27 ALA B C 1
ATOM 1251 O O . ALA B 1 27 ? 16.156 6.195 5.535 1 90.56 27 ALA B O 1
ATOM 1252 N N . GLY B 1 28 ? 15.898 4.27 6.543 1 86.44 28 GLY B N 1
ATOM 1253 C CA . GLY B 1 28 ? 17.234 4.285 7.113 1 86.44 28 GLY B CA 1
ATOM 1254 C C . GLY B 1 28 ? 17.297 4.973 8.469 1 86.44 28 GLY B C 1
ATOM 1255 O O . GLY B 1 28 ? 18.359 5.008 9.102 1 86.44 28 GLY B O 1
ATOM 1256 N N . ALA B 1 29 ? 16.125 5.613 8.844 1 86.44 29 ALA B N 1
ATOM 1257 C CA . ALA B 1 29 ? 16.109 6.277 10.141 1 86.44 29 ALA B CA 1
ATOM 1258 C C . ALA B 1 29 ? 16.453 5.297 11.258 1 86.44 29 ALA B C 1
ATOM 1260 O O . ALA B 1 29 ? 15.75 4.301 11.461 1 86.44 29 ALA B O 1
ATOM 1261 N N . LYS B 1 30 ? 17.422 5.684 11.969 1 82.44 30 LYS B N 1
ATOM 1262 C CA . LYS B 1 30 ? 17.891 4.824 13.055 1 82.44 30 LYS B CA 1
ATOM 1263 C C . LYS B 1 30 ? 16.812 4.652 14.125 1 82.44 30 LYS B C 1
ATOM 1265 O O . LYS B 1 30 ? 16.125 5.609 14.477 1 82.44 30 LYS B O 1
ATOM 1270 N N . GLY B 1 31 ? 16.641 3.455 14.727 1 79.94 31 GLY B N 1
ATOM 1271 C CA . GLY B 1 31 ? 15.633 3.174 15.727 1 79.94 31 GLY B CA 1
ATOM 1272 C C . GLY B 1 31 ? 14.328 2.658 15.141 1 79.94 31 GLY B C 1
ATOM 1273 O O . GLY B 1 31 ? 13.953 1.509 15.367 1 79.94 31 GLY B O 1
ATOM 1274 N N . GLU B 1 32 ? 13.781 3.584 14.25 1 78.06 32 GLU B N 1
ATOM 1275 C CA . GLU B 1 32 ? 12.492 3.193 13.672 1 78.06 32 GLU B CA 1
ATOM 1276 C C . GLU B 1 32 ? 12.641 1.984 12.758 1 78.06 32 GLU B C 1
ATOM 1278 O O . GLU B 1 32 ? 11.789 1.097 12.75 1 78.06 32 GLU B O 1
ATOM 1283 N N . GLU B 1 33 ? 13.781 1.975 12.047 1 82.5 33 GLU B N 1
ATOM 1284 C CA . GLU B 1 33 ? 14.047 0.905 11.086 1 82.5 33 GLU B CA 1
ATOM 1285 C C . GLU B 1 33 ? 14.195 -0.441 11.789 1 82.5 33 GLU B C 1
ATOM 1287 O O . GLU B 1 33 ? 14.016 -1.493 11.18 1 82.5 33 GLU B O 1
ATOM 1292 N N . GLU B 1 34 ? 14.445 -0.351 13.047 1 79.44 34 GLU B N 1
ATOM 1293 C CA . GLU B 1 34 ? 14.625 -1.574 13.82 1 79.44 34 GLU B CA 1
ATOM 1294 C C . GLU B 1 34 ? 13.32 -2.344 13.961 1 79.44 34 GLU B C 1
ATOM 1296 O O . GLU B 1 34 ? 13.32 -3.553 14.195 1 79.44 34 GLU B O 1
ATOM 1301 N N . GLY B 1 35 ? 12.25 -1.708 13.789 1 81.31 35 GLY B N 1
ATOM 1302 C CA . GLY B 1 35 ? 10.945 -2.35 13.875 1 81.31 35 GLY B CA 1
ATOM 1303 C C . GLY B 1 35 ? 10.57 -3.107 12.617 1 81.31 35 GLY B C 1
ATOM 1304 O O . GLY B 1 35 ? 9.641 -3.926 12.641 1 81.31 35 GLY B O 1
ATOM 1305 N N . VAL B 1 36 ? 11.305 -2.824 11.594 1 82.94 36 VAL B N 1
ATOM 1306 C CA . VAL B 1 36 ? 11.047 -3.516 10.336 1 82.94 36 VAL B CA 1
ATOM 1307 C C . VAL B 1 36 ? 11.852 -4.816 10.281 1 82.94 36 VAL B C 1
ATOM 1309 O O . VAL B 1 36 ? 13.07 -4.809 10.469 1 82.94 36 VAL B O 1
ATOM 1312 N N . SER B 1 37 ? 11.117 -5.93 10.133 1 84.62 37 SER B N 1
ATOM 1313 C CA . SER B 1 37 ? 11.797 -7.223 10.055 1 84.62 37 SER B CA 1
ATOM 1314 C C . SER B 1 37 ? 12.852 -7.23 8.961 1 84.62 37 SER B C 1
ATOM 1316 O O . SER B 1 37 ? 12.609 -6.727 7.859 1 84.62 37 SER B O 1
ATOM 1318 N N . LYS B 1 38 ? 13.969 -7.836 9.211 1 86.5 38 LYS B N 1
ATOM 1319 C CA . LYS B 1 38 ? 15.078 -7.914 8.266 1 86.5 38 LYS B CA 1
ATOM 1320 C C . LYS B 1 38 ? 14.758 -8.875 7.121 1 86.5 38 LYS B C 1
ATOM 1322 O O . LYS B 1 38 ? 15.461 -8.906 6.109 1 86.5 38 LYS B O 1
ATOM 1327 N N . ASP B 1 39 ? 13.695 -9.617 7.242 1 86.62 39 ASP B N 1
ATOM 1328 C CA . ASP B 1 39 ? 13.297 -10.562 6.207 1 86.62 39 ASP B CA 1
ATOM 1329 C C . ASP B 1 39 ? 12.641 -9.852 5.027 1 86.62 39 ASP B C 1
ATOM 1331 O O . ASP B 1 39 ? 12.469 -10.438 3.959 1 86.62 39 ASP B O 1
ATOM 1335 N N . TYR B 1 40 ? 12.32 -8.586 5.285 1 91.75 40 TYR B N 1
ATOM 1336 C CA . TYR B 1 40 ? 11.688 -7.832 4.207 1 91.75 40 TYR B CA 1
ATOM 1337 C C . TYR B 1 40 ? 12.734 -7.133 3.352 1 91.75 40 TYR B C 1
ATOM 1339 O O . TYR B 1 40 ? 13.727 -6.609 3.873 1 91.75 40 TYR B O 1
ATOM 1347 N N . VAL B 1 41 ? 12.492 -7.227 2.096 1 94.81 41 VAL B N 1
ATOM 1348 C CA . VAL B 1 41 ? 13.312 -6.516 1.117 1 94.81 41 VAL B CA 1
ATOM 1349 C C . VAL B 1 41 ? 12.648 -5.188 0.757 1 94.81 41 VAL B C 1
ATOM 1351 O O . VAL B 1 41 ? 11.461 -5.141 0.451 1 94.81 41 VAL B O 1
ATOM 1354 N N . ASP B 1 42 ? 13.383 -4.148 0.905 1 96.56 42 ASP B N 1
ATOM 1355 C CA . ASP B 1 42 ? 12.938 -2.85 0.406 1 96.56 42 ASP B CA 1
ATOM 1356 C C . ASP B 1 42 ? 13.094 -2.76 -1.11 1 96.56 42 ASP B C 1
ATOM 1358 O O . ASP B 1 42 ? 14.219 -2.785 -1.623 1 96.56 42 ASP B O 1
ATOM 1362 N N . THR B 1 43 ? 11.969 -2.562 -1.852 1 97.88 43 THR B N 1
ATOM 1363 C CA . THR B 1 43 ? 12 -2.635 -3.309 1 97.88 43 THR B CA 1
ATOM 1364 C C . THR B 1 43 ? 12.906 -1.549 -3.885 1 97.88 43 THR B C 1
ATOM 1366 O O . THR B 1 43 ? 13.617 -1.784 -4.859 1 97.88 43 THR B O 1
ATOM 1369 N N . TRP B 1 44 ? 12.875 -0.339 -3.33 1 98.38 44 TRP B N 1
ATOM 1370 C CA . TRP B 1 44 ? 13.695 0.758 -3.828 1 98.38 44 TRP B CA 1
ATOM 1371 C C . TRP B 1 44 ? 15.18 0.467 -3.617 1 98.38 44 TRP B C 1
ATOM 1373 O O . TRP B 1 44 ? 15.969 0.551 -4.559 1 98.38 44 TRP B O 1
ATOM 1383 N N . ASN B 1 45 ? 15.578 0.086 -2.41 1 97.25 45 ASN B N 1
ATOM 1384 C CA . ASN B 1 45 ? 16.969 -0.198 -2.096 1 97.25 45 ASN B CA 1
ATOM 1385 C C . ASN B 1 45 ? 17.5 -1.367 -2.918 1 97.25 45 ASN B C 1
ATOM 1387 O O . ASN B 1 45 ? 18.688 -1.394 -3.277 1 97.25 45 ASN B O 1
ATOM 1391 N N . ALA B 1 46 ? 16.672 -2.301 -3.148 1 97.31 46 ALA B N 1
ATOM 1392 C CA . ALA B 1 46 ? 17.078 -3.484 -3.896 1 97.31 46 ALA B CA 1
ATOM 1393 C C . ALA B 1 46 ? 17.5 -3.119 -5.32 1 97.31 46 ALA B C 1
ATOM 1395 O O . ALA B 1 46 ? 18.438 -3.699 -5.871 1 97.31 46 ALA B O 1
ATOM 1396 N N . LEU B 1 47 ? 16.812 -2.17 -5.93 1 97.94 47 LEU B N 1
ATOM 1397 C CA . LEU B 1 47 ? 17.047 -1.904 -7.344 1 97.94 47 LEU B CA 1
ATOM 1398 C C . LEU B 1 47 ? 17.812 -0.599 -7.535 1 97.94 47 LEU B C 1
ATOM 1400 O O . LEU B 1 47 ? 18.484 -0.413 -8.547 1 97.94 47 LEU B O 1
ATOM 1404 N N . ARG B 1 48 ? 17.656 0.315 -6.57 1 98 48 ARG B N 1
ATOM 1405 C CA . ARG B 1 48 ? 18.234 1.645 -6.73 1 98 48 ARG B CA 1
ATOM 1406 C C . ARG B 1 48 ? 18.922 2.104 -5.449 1 98 48 ARG B C 1
ATOM 1408 O O . ARG B 1 48 ? 18.625 3.184 -4.934 1 98 48 ARG B O 1
ATOM 1415 N N . PRO B 1 49 ? 19.875 1.291 -5.016 1 96.56 49 PRO B N 1
ATOM 1416 C CA . PRO B 1 49 ? 20.516 1.569 -3.723 1 96.56 49 PRO B CA 1
ATOM 1417 C C . PRO B 1 49 ? 21.234 2.91 -3.701 1 96.56 49 PRO B C 1
ATOM 1419 O O . PRO B 1 49 ? 21.422 3.504 -2.633 1 96.56 49 PRO B O 1
ATOM 1422 N N . ASP B 1 50 ? 21.594 3.498 -4.809 1 97.38 50 ASP B N 1
ATOM 1423 C CA . ASP B 1 50 ? 22.391 4.723 -4.852 1 97.38 50 ASP B CA 1
ATOM 1424 C C . ASP B 1 50 ? 21.5 5.945 -5.078 1 97.38 50 ASP B C 1
ATOM 1426 O O . ASP B 1 50 ? 22 7.07 -5.156 1 97.38 50 ASP B O 1
ATOM 1430 N N . GLU B 1 51 ? 20.281 5.797 -5.25 1 97.56 51 GLU B N 1
ATOM 1431 C CA . GLU B 1 51 ? 19.312 6.875 -5.402 1 97.56 51 GLU B CA 1
ATOM 1432 C C . GLU B 1 51 ? 18.453 7.0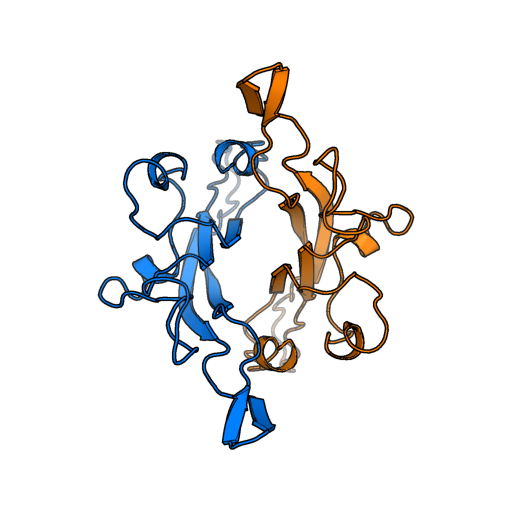23 -4.152 1 97.56 51 GLU B C 1
ATOM 1434 O O . GLU B 1 51 ? 17.953 6.035 -3.609 1 97.56 51 GLU B O 1
ATOM 1439 N N . PRO B 1 52 ? 18.234 8.156 -3.701 1 95.69 52 PRO B N 1
ATOM 1440 C CA . PRO B 1 52 ? 17.562 8.328 -2.414 1 95.69 52 PRO B CA 1
ATOM 1441 C C . PRO B 1 52 ? 16.094 7.898 -2.459 1 95.69 52 PRO B C 1
ATOM 1443 O O . PRO B 1 52 ? 15.562 7.418 -1.456 1 95.69 52 PRO B O 1
ATOM 1446 N N . GLY B 1 53 ? 15.43 8.078 -3.631 1 96.44 53 GLY B N 1
ATOM 1447 C CA . GLY B 1 53 ? 14.047 7.652 -3.764 1 96.44 53 GLY B CA 1
ATOM 1448 C C . GLY B 1 53 ? 13.094 8.445 -2.889 1 96.44 53 GLY B C 1
ATOM 1449 O O . GLY B 1 53 ? 12.117 7.898 -2.367 1 96.44 53 GLY B O 1
ATOM 1450 N N . HIS B 1 54 ? 13.336 9.75 -2.762 1 95.94 54 HIS B N 1
ATOM 1451 C CA . HIS B 1 54 ? 12.5 10.594 -1.909 1 95.94 54 HIS B CA 1
ATOM 1452 C C . HIS B 1 54 ? 11.055 10.609 -2.391 1 95.94 54 HIS B C 1
ATOM 1454 O O . HIS B 1 54 ? 10.797 10.633 -3.598 1 95.94 54 HIS B O 1
ATOM 1460 N N . THR B 1 55 ? 10.141 10.57 -1.418 1 95.5 55 THR B N 1
ATOM 1461 C CA . THR B 1 55 ? 8.719 10.57 -1.756 1 95.5 55 THR B CA 1
ATOM 1462 C C . THR B 1 55 ? 8.023 11.781 -1.131 1 95.5 55 THR B C 1
ATOM 1464 O O . THR B 1 55 ? 6.844 12.031 -1.406 1 95.5 55 THR B O 1
ATOM 1467 N N . ILE B 1 56 ? 8.688 12.492 -0.27 1 93.44 56 ILE B N 1
ATOM 1468 C CA . ILE B 1 56 ? 8.125 13.695 0.332 1 93.44 56 ILE B CA 1
ATOM 1469 C C . ILE B 1 56 ? 9.18 14.797 0.376 1 93.44 56 ILE B C 1
ATOM 1471 O O . ILE B 1 56 ? 10.383 14.516 0.335 1 93.44 56 ILE B O 1
ATOM 1475 N N . GLY B 1 57 ? 8.672 16.094 0.402 1 89.81 57 GLY B N 1
ATOM 1476 C CA . GLY B 1 57 ? 9.578 17.234 0.496 1 89.81 57 GLY B CA 1
ATOM 1477 C C . GLY B 1 57 ? 10.234 17.578 -0.828 1 89.81 57 GLY B C 1
ATOM 1478 O O . GLY B 1 57 ? 11.297 18.203 -0.855 1 89.81 57 GLY B O 1
ATOM 1479 N N . ILE B 1 58 ? 9.695 17.141 -1.937 1 86.88 58 ILE B N 1
ATOM 1480 C CA . ILE B 1 58 ? 10.383 17.344 -3.209 1 86.88 58 ILE B CA 1
ATOM 1481 C C . ILE B 1 58 ? 9.469 18.094 -4.18 1 86.88 58 ILE B C 1
ATOM 1483 O O . ILE B 1 58 ? 9.938 18.688 -5.148 1 86.88 58 ILE B O 1
ATOM 1487 N N . ASN B 1 59 ? 8.164 18.016 -4.148 1 75.5 59 ASN B N 1
ATOM 1488 C CA . ASN B 1 59 ? 7.312 18.531 -5.211 1 75.5 59 ASN B CA 1
ATOM 1489 C C . ASN B 1 59 ? 6.824 19.938 -4.895 1 75.5 59 ASN B C 1
ATOM 1491 O O . ASN B 1 59 ? 6.43 20.688 -5.797 1 75.5 59 ASN B O 1
ATOM 1495 N N . TYR B 1 60 ? 6.824 20.297 -3.594 1 70.38 60 TYR B N 1
ATOM 1496 C CA . TYR B 1 60 ? 6.309 21.609 -3.277 1 70.38 60 TYR B CA 1
ATOM 1497 C C . TYR B 1 60 ? 7.449 22.609 -3.051 1 70.38 60 TYR B C 1
ATOM 1499 O O . TYR B 1 60 ? 8.516 22.234 -2.551 1 70.38 60 TYR B O 1
ATOM 1507 N N . PRO B 1 61 ? 7.305 23.75 -3.77 1 65.31 61 PRO B N 1
ATOM 1508 C CA . PRO B 1 61 ? 8.328 24.781 -3.613 1 65.31 61 PRO B CA 1
ATOM 1509 C C . PRO B 1 61 ? 8.688 25.047 -2.152 1 65.31 61 PRO B C 1
ATOM 1511 O O . PRO B 1 61 ? 9.836 25.359 -1.843 1 65.31 61 PRO B O 1
ATOM 1514 N N . ARG B 1 62 ? 7.801 25.062 -1.296 1 65.62 62 ARG B N 1
ATOM 1515 C CA . ARG B 1 62 ? 8.062 25.219 0.132 1 65.62 62 ARG B CA 1
ATOM 1516 C C . ARG B 1 62 ? 7.688 23.953 0.895 1 65.62 62 ARG B C 1
ATOM 1518 O O . ARG B 1 62 ? 6.633 23.891 1.528 1 65.62 62 ARG B O 1
ATOM 1525 N N . PRO B 1 63 ? 8.805 23 0.762 1 64.75 63 PRO B N 1
ATOM 1526 C CA . PRO B 1 63 ? 8.43 21.719 1.386 1 64.75 63 PRO B CA 1
ATOM 1527 C C . PRO B 1 63 ? 8.391 21.797 2.91 1 64.75 63 PRO B C 1
ATOM 1529 O O . PRO B 1 63 ? 9.188 22.531 3.516 1 64.75 63 PRO B O 1
ATOM 1532 N N . ARG B 1 64 ? 7.367 21.344 3.525 1 69.5 64 ARG B N 1
ATOM 1533 C CA . ARG B 1 64 ? 7.172 21.281 4.969 1 69.5 64 ARG B CA 1
ATOM 1534 C C . ARG B 1 64 ? 8.141 20.281 5.602 1 69.5 64 ARG B C 1
ATOM 1536 O O . ARG B 1 64 ? 8.328 20.281 6.82 1 69.5 64 ARG B O 1
ATOM 1543 N N . SER B 1 65 ? 8.758 19.469 4.797 1 79.81 65 SER B N 1
ATOM 1544 C CA . SER B 1 65 ? 9.664 18.438 5.289 1 79.81 65 SER B CA 1
ATOM 1545 C C . SER B 1 65 ? 10.922 18.359 4.43 1 79.81 65 SER B C 1
ATOM 1547 O O . SER B 1 65 ? 10.914 18.766 3.268 1 79.81 65 SER B O 1
ATOM 1549 N N . ARG B 1 66 ? 12.047 17.984 5.094 1 88.81 66 ARG B N 1
ATOM 1550 C CA . ARG B 1 66 ? 13.234 17.641 4.316 1 88.81 66 ARG B CA 1
ATOM 1551 C C . ARG B 1 66 ? 12.953 16.453 3.398 1 88.81 66 ARG B C 1
ATOM 1553 O O . ARG B 1 66 ? 12.148 15.578 3.73 1 88.81 66 ARG B O 1
ATOM 1560 N N . PRO B 1 67 ? 13.609 16.562 2.217 1 93.62 67 PRO B N 1
ATOM 1561 C CA . PRO B 1 67 ? 13.43 15.414 1.329 1 93.62 67 PRO B CA 1
ATOM 1562 C C . PRO B 1 67 ? 13.703 14.086 2.027 1 93.62 67 PRO B C 1
ATOM 1564 O O . PRO B 1 67 ? 14.727 13.938 2.695 1 93.62 67 PRO B O 1
ATOM 1567 N N . SER B 1 68 ? 12.727 13.156 1.99 1 94.94 68 SER B N 1
ATOM 1568 C CA . SER B 1 68 ? 12.805 11.867 2.666 1 94.94 68 SER B CA 1
ATOM 1569 C C . SER B 1 68 ? 12.023 10.805 1.907 1 94.94 68 SER B C 1
ATOM 1571 O O . SER B 1 68 ? 11.133 11.125 1.114 1 94.94 68 SER B O 1
ATOM 1573 N N . ARG B 1 69 ? 12.477 9.594 2.109 1 96.44 69 ARG B N 1
ATOM 1574 C CA . ARG B 1 69 ? 11.719 8.453 1.603 1 96.44 69 ARG B CA 1
ATOM 1575 C C . ARG B 1 69 ? 10.859 7.832 2.699 1 96.44 69 ARG B C 1
ATOM 1577 O O . ARG B 1 69 ? 11.32 6.957 3.436 1 96.44 69 ARG B O 1
ATOM 1584 N N . TYR B 1 70 ? 9.586 8.289 2.723 1 95 70 TYR B N 1
ATOM 1585 C CA . TYR B 1 70 ? 8.641 7.812 3.723 1 95 70 TYR B CA 1
ATOM 1586 C C . TYR B 1 70 ? 7.809 6.656 3.178 1 95 70 TYR B C 1
ATOM 1588 O O . TYR B 1 70 ? 7.488 5.715 3.908 1 95 70 TYR B O 1
ATOM 1596 N N . ASP B 1 71 ? 7.406 6.781 1.901 1 95.69 71 ASP B N 1
ATOM 1597 C CA . ASP B 1 71 ? 6.562 5.793 1.241 1 95.69 71 ASP B CA 1
ATOM 1598 C C . ASP B 1 71 ? 7.398 4.648 0.671 1 95.69 71 ASP B C 1
ATOM 1600 O O . ASP B 1 71 ? 8.297 4.875 -0.139 1 95.69 71 ASP B O 1
ATOM 1604 N N . ARG B 1 72 ? 7.105 3.436 1.127 1 96.75 72 ARG B N 1
ATOM 1605 C CA . ARG B 1 72 ? 7.945 2.297 0.769 1 96.75 72 ARG B CA 1
ATOM 1606 C C . ARG B 1 72 ? 7.098 1.069 0.45 1 96.75 72 ARG B C 1
ATOM 1608 O O . ARG B 1 72 ? 5.941 0.983 0.866 1 96.75 72 ARG B O 1
ATOM 1615 N N . ILE B 1 73 ? 7.59 0.233 -0.385 1 97.19 73 ILE B N 1
ATOM 1616 C CA . ILE B 1 73 ? 7.07 -1.106 -0.644 1 97.19 73 ILE B CA 1
ATOM 1617 C C . ILE B 1 73 ? 8.102 -2.148 -0.209 1 97.19 73 ILE B C 1
ATOM 1619 O O . ILE B 1 73 ? 9.164 -2.268 -0.813 1 97.19 73 ILE B O 1
ATOM 1623 N N . LEU B 1 74 ? 7.797 -2.83 0.866 1 96.06 74 LEU B N 1
ATOM 1624 C CA . LEU B 1 74 ? 8.609 -3.934 1.369 1 96.06 74 LEU B CA 1
ATOM 1625 C C . LEU B 1 74 ? 7.965 -5.277 1.041 1 96.06 74 LEU B C 1
ATOM 1627 O O . LEU B 1 74 ? 6.738 -5.398 1.042 1 96.06 74 LEU B O 1
ATOM 1631 N N . TYR B 1 75 ? 8.797 -6.258 0.686 1 94.69 75 TYR B N 1
ATOM 1632 C CA . TYR B 1 75 ? 8.227 -7.57 0.406 1 94.69 75 TYR B CA 1
ATOM 1633 C C . TYR B 1 75 ? 9.109 -8.68 0.972 1 94.69 75 TYR B C 1
ATOM 1635 O O . TYR B 1 75 ? 10.297 -8.469 1.207 1 94.69 75 TYR B O 1
ATOM 1643 N N . ARG B 1 76 ? 8.477 -9.789 1.282 1 91.69 76 ARG B N 1
ATOM 1644 C CA . ARG B 1 76 ? 9.172 -10.984 1.729 1 91.69 76 ARG B CA 1
ATOM 1645 C C . ARG B 1 76 ? 8.602 -12.234 1.068 1 91.69 76 ARG B C 1
ATOM 1647 O O . ARG B 1 76 ? 7.383 -12.43 1.053 1 91.69 76 ARG B O 1
ATOM 1654 N N . SER B 1 77 ? 9.539 -13.031 0.479 1 88.44 77 SER B N 1
ATOM 1655 C CA . SER B 1 77 ? 9.156 -14.344 -0.037 1 88.44 77 SER B CA 1
ATOM 1656 C C . SER B 1 77 ? 9.055 -15.367 1.086 1 88.44 77 SER B C 1
ATOM 1658 O O . SER B 1 77 ? 9.875 -15.375 2.004 1 88.44 77 SER B O 1
ATOM 1660 N N . THR B 1 78 ? 7.938 -16.109 1.193 1 77 78 THR B N 1
ATOM 1661 C CA . THR B 1 78 ? 7.812 -17.109 2.24 1 77 78 THR B CA 1
ATOM 1662 C C . THR B 1 78 ? 8.047 -18.516 1.677 1 77 78 THR B C 1
ATOM 1664 O O 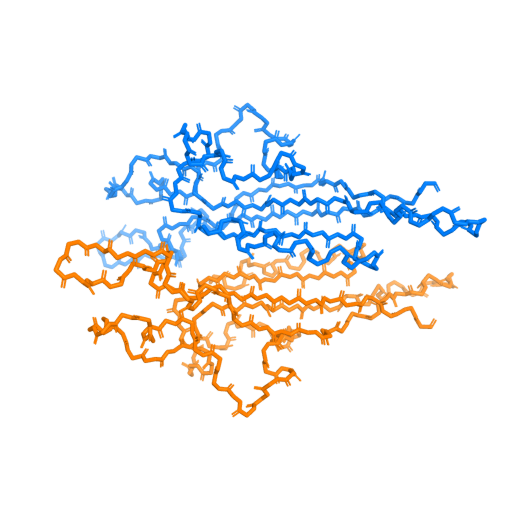. THR B 1 78 ? 7.715 -18.781 0.521 1 77 78 THR B O 1
ATOM 1667 N N . SER B 1 79 ? 9.211 -19.109 1.944 1 60.81 79 SER B N 1
ATOM 1668 C CA . SER B 1 79 ? 9.461 -20.484 1.529 1 60.81 79 SER B CA 1
ATOM 1669 C C . SER B 1 79 ? 8.555 -21.453 2.273 1 60.81 79 SER B C 1
ATOM 1671 O O . SER B 1 79 ? 8.219 -21.234 3.439 1 60.81 79 SER B O 1
ATOM 1673 N N . SER B 1 80 ? 7.578 -21.953 1.719 1 50.66 80 SER B N 1
ATOM 1674 C CA . SER B 1 80 ? 6.855 -23.031 2.393 1 50.66 80 SER B CA 1
ATOM 1675 C C . SER B 1 80 ? 7.816 -24.078 2.957 1 50.66 80 SER B C 1
ATOM 1677 O O . SER B 1 80 ? 8.633 -24.641 2.223 1 50.66 80 SER B O 1
ATOM 1679 N N . SER B 1 81 ? 8.438 -23.766 4.094 1 45.5 81 SER B N 1
ATOM 1680 C CA . SER B 1 81 ? 9.234 -24.844 4.664 1 45.5 81 SER B CA 1
ATOM 1681 C C . SER B 1 81 ? 8.445 -26.156 4.699 1 45.5 81 SER B C 1
ATOM 1683 O O . SER B 1 81 ? 8.844 -27.109 5.367 1 45.5 81 SER B O 1
ATOM 1685 N N . SER B 1 82 ? 7.184 -26.25 4.785 1 43.88 82 SER B N 1
ATOM 1686 C CA . SER B 1 82 ? 6.777 -27.609 5.117 1 43.88 82 SER B CA 1
ATOM 1687 C C . SER B 1 82 ? 7.656 -28.641 4.418 1 43.88 82 SER B C 1
ATOM 1689 O O . SER B 1 82 ? 8.039 -28.453 3.26 1 43.88 82 SER B O 1
ATOM 1691 N N . SER B 1 83 ? 8.375 -29.578 5.277 1 39.09 83 SER B N 1
ATOM 1692 C CA . SER B 1 83 ? 9.172 -30.781 5.062 1 39.09 83 SER B CA 1
ATOM 1693 C C . SER B 1 83 ? 8.75 -31.5 3.789 1 39.09 83 SER B C 1
ATOM 1695 O O . SER B 1 83 ? 9.461 -32.375 3.305 1 39.09 83 SER B O 1
ATOM 1697 N N . SER B 1 84 ? 7.48 -32.312 4.02 1 41.44 84 SER B N 1
ATOM 1698 C CA . SER B 1 84 ? 7.395 -33.531 3.203 1 41.44 84 SER B CA 1
ATOM 1699 C C . SER B 1 84 ? 7.75 -33.219 1.749 1 41.44 84 SER B C 1
ATOM 1701 O O . SER B 1 84 ? 7.781 -32.062 1.331 1 41.44 84 SER B O 1
ATOM 1703 N N . SER B 1 85 ? 7.711 -34.375 0.905 1 38.25 85 SER B N 1
ATOM 1704 C CA . SER B 1 85 ? 8.125 -34.812 -0.423 1 38.25 85 SER B CA 1
ATOM 1705 C C . SER B 1 85 ? 7.715 -33.812 -1.491 1 38.25 85 SER B C 1
ATOM 1707 O O . SER B 1 85 ? 8.117 -33.938 -2.652 1 38.25 85 SER B O 1
ATOM 1709 N N . SER B 1 86 ? 6.383 -33.469 -1.482 1 41.75 86 SER B N 1
ATOM 1710 C CA . SER B 1 86 ? 5.969 -33.125 -2.834 1 41.75 86 SER B CA 1
ATOM 1711 C C . SER B 1 86 ? 6.605 -31.812 -3.281 1 41.75 86 SER B C 1
ATOM 1713 O O . SER B 1 86 ? 6.953 -30.969 -2.449 1 41.75 86 SER B O 1
ATOM 1715 N N . SER B 1 87 ? 7.102 -31.656 -4.512 1 41.69 87 SER B N 1
ATOM 1716 C CA . SER B 1 87 ? 7.637 -30.734 -5.512 1 41.69 87 SER B CA 1
ATOM 1717 C C . SER B 1 87 ? 7.039 -29.344 -5.359 1 41.69 87 SER B C 1
ATOM 1719 O O . SER B 1 87 ? 7.016 -28.562 -6.312 1 41.69 87 SER B O 1
ATOM 1721 N N . SER B 1 88 ? 6.328 -29.016 -4.312 1 47.81 88 SER B N 1
ATOM 1722 C CA . SER B 1 88 ? 5.629 -27.75 -4.543 1 47.81 88 SER B CA 1
ATOM 1723 C C . SER B 1 88 ? 6.605 -26.578 -4.594 1 47.81 88 SER B C 1
ATOM 1725 O O . SER B 1 88 ? 7.293 -26.297 -3.607 1 47.81 88 SER B O 1
ATOM 1727 N N . SER B 1 89 ? 7.316 -26.344 -5.609 1 51.75 89 SER B N 1
ATOM 1728 C CA . SER B 1 89 ? 8.227 -25.281 -6.039 1 51.75 89 SER B CA 1
ATOM 1729 C C . SER B 1 89 ? 7.805 -23.938 -5.477 1 51.75 89 SER B C 1
ATOM 1731 O O . SER B 1 89 ? 6.77 -23.391 -5.859 1 51.75 89 SER B O 1
ATOM 1733 N N . SER B 1 90 ? 8.102 -23.625 -4.184 1 60.19 90 SER B N 1
ATOM 1734 C CA . SER B 1 90 ? 7.859 -22.281 -3.645 1 60.19 90 SER B CA 1
ATOM 1735 C C . SER B 1 90 ? 8.477 -21.203 -4.531 1 60.19 90 SER B C 1
ATOM 1737 O O . SER B 1 90 ? 9.633 -21.328 -4.941 1 60.19 90 SER B O 1
ATOM 1739 N N . SER B 1 91 ? 7.723 -20.312 -4.988 1 68.06 91 SER B N 1
ATOM 1740 C CA . SER B 1 91 ? 8.188 -19.203 -5.82 1 68.06 91 SER B CA 1
ATOM 1741 C C . SER B 1 91 ? 8.969 -18.188 -5 1 68.06 91 SER B C 1
ATOM 1743 O O . SER B 1 91 ? 8.594 -17.875 -3.871 1 68.06 91 SER B O 1
ATOM 1745 N N . THR B 1 92 ? 10.234 -18.031 -5.379 1 84.94 92 THR B N 1
ATOM 1746 C CA . THR B 1 92 ? 10.953 -16.859 -4.879 1 84.94 92 THR B CA 1
ATOM 1747 C C . THR B 1 92 ? 10.586 -15.617 -5.672 1 84.94 92 THR B C 1
ATOM 1749 O O . THR B 1 92 ? 10.469 -15.664 -6.898 1 84.94 92 THR B O 1
ATOM 1752 N N . TRP B 1 93 ? 10.258 -14.586 -4.918 1 92 93 TRP B N 1
ATOM 1753 C CA . TRP B 1 93 ? 9.844 -13.344 -5.566 1 92 93 TRP B CA 1
ATOM 1754 C C . TRP B 1 93 ? 11 -12.344 -5.602 1 92 93 TRP B C 1
ATOM 1756 O O . TRP B 1 93 ? 11.789 -12.266 -4.66 1 92 93 TRP B O 1
ATOM 1766 N N . CYS B 1 94 ? 11.102 -11.648 -6.711 1 94.31 94 CYS B N 1
ATOM 1767 C CA . CYS B 1 94 ? 12.102 -10.594 -6.844 1 94.31 94 CYS B CA 1
ATOM 1768 C C . CYS B 1 94 ? 11.5 -9.344 -7.477 1 94.31 94 CYS B C 1
ATOM 1770 O O . CYS B 1 94 ? 10.562 -9.43 -8.266 1 94.31 94 CYS B O 1
ATOM 1772 N N . VAL B 1 95 ? 11.938 -8.227 -7.078 1 96 95 VAL B N 1
ATOM 1773 C CA . VAL B 1 95 ? 11.508 -6.961 -7.664 1 96 95 VAL B CA 1
ATOM 1774 C C . VAL B 1 95 ? 12.227 -6.73 -8.984 1 96 95 VAL B C 1
ATOM 1776 O O . VAL B 1 95 ? 13.438 -6.934 -9.086 1 96 95 VAL B O 1
ATOM 1779 N N . GLN B 1 96 ? 11.477 -6.324 -9.977 1 95.19 96 GLN B N 1
ATOM 1780 C CA . GLN B 1 96 ? 12.023 -6.145 -11.312 1 95.19 96 GLN B CA 1
ATOM 1781 C C . GLN B 1 96 ? 12.078 -4.668 -11.695 1 95.19 96 GLN B C 1
ATOM 1783 O O . GLN B 1 96 ? 12.883 -4.266 -12.539 1 95.19 96 GLN B O 1
ATOM 1788 N N . GLU B 1 97 ? 11.242 -3.977 -11.172 1 94.94 97 GLU B N 1
ATOM 1789 C CA . GLU B 1 97 ? 11.141 -2.549 -11.453 1 94.94 97 GLU B CA 1
ATOM 1790 C C . GLU B 1 97 ? 10.695 -1.773 -10.219 1 94.94 97 GLU B C 1
ATOM 1792 O O . GLU B 1 97 ? 9.914 -2.279 -9.414 1 94.94 97 GLU B O 1
ATOM 1797 N N . VAL B 1 98 ? 11.219 -0.563 -10.094 1 96.25 98 VAL B N 1
ATOM 1798 C CA . VAL B 1 98 ? 10.742 0.36 -9.07 1 96.25 98 VAL B CA 1
ATOM 1799 C C . VAL B 1 98 ? 10.898 1.799 -9.555 1 96.25 98 VAL B C 1
ATOM 1801 O O . VAL B 1 98 ? 11.875 2.131 -10.234 1 96.25 98 VAL B O 1
ATOM 1804 N N . ARG B 1 99 ? 9.922 2.611 -9.258 1 95.44 99 ARG B N 1
ATOM 1805 C CA . ARG B 1 99 ? 9.992 4.035 -9.562 1 95.44 99 ARG B CA 1
ATOM 1806 C C . ARG B 1 99 ? 9.016 4.832 -8.703 1 95.44 99 ARG B C 1
ATOM 1808 O O . ARG B 1 99 ? 8.07 4.27 -8.148 1 95.44 99 ARG B O 1
ATOM 1815 N N . THR B 1 100 ? 9.289 6.113 -8.586 1 93.88 100 THR B N 1
ATOM 1816 C CA . THR B 1 100 ? 8.305 7.004 -7.984 1 93.88 100 THR B CA 1
ATOM 1817 C C . THR B 1 100 ? 7.281 7.461 -9.016 1 93.88 100 THR B C 1
ATOM 1819 O O . THR B 1 100 ? 7.555 7.445 -10.219 1 93.88 100 THR B O 1
ATOM 1822 N N . VAL B 1 101 ? 6.109 7.77 -8.586 1 91.12 101 VAL B N 1
ATOM 1823 C CA . VAL B 1 101 ? 5.051 8.234 -9.469 1 91.12 101 VAL B CA 1
ATOM 1824 C C . VAL B 1 101 ? 4.398 9.484 -8.883 1 91.12 101 VAL B C 1
ATOM 1826 O O . VAL B 1 101 ? 4.418 9.688 -7.672 1 91.12 101 VAL B O 1
ATOM 1829 N N . GLY B 1 102 ? 3.846 10.359 -9.758 1 88.81 102 GLY B N 1
ATOM 1830 C CA . GLY B 1 102 ? 3.129 11.539 -9.305 1 88.81 102 GLY B CA 1
ATOM 1831 C C . GLY B 1 102 ? 4.008 12.773 -9.219 1 88.81 102 GLY B C 1
ATOM 1832 O O . GLY B 1 102 ? 3.68 13.727 -8.516 1 88.81 102 GLY B O 1
ATOM 1833 N N . ALA B 1 103 ? 5.148 12.758 -9.852 1 87 103 ALA B N 1
ATOM 1834 C CA . ALA B 1 103 ? 6.102 13.867 -9.773 1 87 103 ALA B CA 1
ATOM 1835 C C . ALA B 1 103 ? 5.719 14.984 -10.734 1 87 103 ALA B C 1
ATOM 1837 O O . ALA B 1 103 ? 6.184 16.125 -10.594 1 87 103 ALA B O 1
ATOM 1838 N N . GLU B 1 104 ? 4.91 14.719 -11.656 1 85.12 104 GLU B N 1
ATOM 1839 C CA . GLU B 1 104 ? 4.531 15.727 -12.641 1 85.12 104 GLU B CA 1
ATOM 1840 C C . GLU B 1 104 ? 3.318 16.531 -12.18 1 85.12 104 GLU B C 1
ATOM 1842 O O . GLU B 1 104 ? 2.389 15.969 -11.586 1 85.12 104 GLU B O 1
ATOM 1847 N N . SER B 1 105 ? 3.348 17.812 -12.484 1 83.5 105 SER B N 1
ATOM 1848 C CA . SER B 1 105 ? 2.211 18.672 -12.18 1 83.5 105 SER B CA 1
ATOM 1849 C C . SER B 1 105 ? 0.98 18.281 -12.984 1 83.5 105 SER B C 1
ATOM 1851 O O . SER B 1 105 ? 1.092 17.922 -14.164 1 83.5 105 SER B O 1
ATOM 1853 N N . ILE B 1 106 ? -0.197 18.359 -12.391 1 82.31 106 ILE B N 1
ATOM 1854 C CA . ILE B 1 106 ? -1.427 17.984 -13.078 1 82.31 106 ILE B CA 1
ATOM 1855 C C . ILE B 1 106 ? -2.221 19.25 -13.43 1 82.31 106 ILE B C 1
ATOM 1857 O O . ILE B 1 106 ? -3.336 19.156 -13.953 1 82.31 106 ILE B O 1
ATOM 1861 N N . GLY B 1 107 ? -1.764 20.328 -13.18 1 84.38 107 GLY B N 1
ATOM 1862 C CA . GLY B 1 107 ? -2.416 21.578 -13.492 1 84.38 107 GLY B CA 1
ATOM 1863 C C . GLY B 1 107 ? -1.789 22.766 -12.781 1 84.38 107 GLY B C 1
ATOM 1864 O O . GLY B 1 107 ? -0.702 22.656 -12.211 1 84.38 107 GLY B O 1
ATOM 1865 N N . THR B 1 108 ? -2.326 23.875 -13.062 1 81.75 108 THR B N 1
ATOM 1866 C CA . THR B 1 108 ? -1.863 25.109 -12.422 1 81.75 108 THR B CA 1
ATOM 1867 C C . THR B 1 108 ? -3.02 25.828 -11.742 1 81.75 108 THR B C 1
ATOM 1869 O O . THR B 1 108 ? -4.164 25.75 -12.195 1 81.75 108 THR B O 1
ATOM 1872 N N . ARG B 1 109 ? -2.764 26.031 -10.453 1 77.19 109 ARG B N 1
ATOM 1873 C CA . ARG B 1 109 ? -3.719 26.906 -9.781 1 77.19 109 ARG B CA 1
ATOM 1874 C C . ARG B 1 109 ? -3.459 28.359 -10.133 1 77.19 109 ARG B C 1
ATOM 1876 O O . ARG B 1 109 ? -2.521 28.672 -10.867 1 77.19 109 ARG B O 1
ATOM 1883 N N . GLY B 1 110 ? -4.32 29.172 -9.492 1 68.88 110 GLY B N 1
ATOM 1884 C CA . GLY B 1 110 ? -4.141 30.609 -9.672 1 68.88 110 GLY B CA 1
ATOM 1885 C C . GLY B 1 110 ? -2.701 31.047 -9.5 1 68.88 110 GLY B C 1
ATOM 1886 O O . GLY B 1 110 ? -1.897 30.344 -8.883 1 68.88 110 GLY B O 1
ATOM 1887 N N . ALA B 1 111 ? -2.285 32.125 -10.289 1 76.94 111 ALA B N 1
ATOM 1888 C CA . ALA B 1 111 ? -1.008 32.844 -10.281 1 76.94 111 ALA B CA 1
ATOM 1889 C C . ALA B 1 111 ? 0.104 31.984 -10.859 1 76.94 111 ALA B C 1
ATOM 1891 O O . ALA B 1 111 ? 1.285 32.219 -10.586 1 76.94 111 ALA B O 1
ATOM 1892 N N . GLY B 1 112 ? -0.213 30.812 -11.391 1 74.12 112 GLY B N 1
ATOM 1893 C CA . GLY B 1 112 ? 0.775 30.016 -12.109 1 74.12 112 GLY B CA 1
ATOM 1894 C C . GLY B 1 112 ? 1.425 28.969 -11.234 1 74.12 112 GLY B C 1
ATOM 1895 O O . GLY B 1 112 ? 2.514 28.469 -11.555 1 74.12 112 GLY B O 1
ATOM 1896 N N . LYS B 1 113 ? 0.775 28.703 -10.094 1 80.44 113 LYS B N 1
ATOM 1897 C CA . LYS B 1 113 ? 1.366 27.719 -9.203 1 80.44 113 LYS B CA 1
ATOM 1898 C C . LYS B 1 113 ? 0.947 26.297 -9.602 1 80.44 113 LYS B C 1
ATOM 1900 O O . LYS B 1 113 ? -0.239 26.031 -9.812 1 80.44 113 LYS B O 1
ATOM 1905 N N . ASP B 1 114 ? 1.948 25.375 -9.68 1 83.44 114 ASP B N 1
ATOM 1906 C CA . ASP B 1 114 ? 1.71 24 -10.086 1 83.44 114 ASP B CA 1
ATOM 1907 C C . ASP B 1 114 ? 0.904 23.25 -9.023 1 83.44 114 ASP B C 1
ATOM 1909 O O . ASP B 1 114 ? 1.09 23.469 -7.824 1 83.44 114 ASP B O 1
ATOM 1913 N N . ILE B 1 115 ? 0.018 22.453 -9.547 1 82.94 115 ILE B N 1
ATOM 1914 C CA . ILE B 1 115 ? -0.751 21.547 -8.695 1 82.94 115 ILE B CA 1
ATOM 1915 C C . ILE B 1 115 ? -0.258 20.109 -8.875 1 82.94 115 ILE B C 1
ATOM 1917 O O . ILE B 1 115 ? -0.118 19.641 -10.008 1 82.94 115 ILE B O 1
ATOM 1921 N N . PHE B 1 116 ? 0.102 19.547 -7.703 1 83.44 116 PHE B N 1
ATOM 1922 C CA . PHE B 1 116 ? 0.508 18.141 -7.719 1 83.44 116 PHE B CA 1
ATOM 1923 C C . PHE B 1 116 ? -0.573 17.266 -7.105 1 83.44 116 PHE B C 1
ATOM 1925 O O . PHE B 1 116 ? -1.391 17.734 -6.312 1 83.44 116 PHE B O 1
ATOM 1932 N N . PRO B 1 117 ? -0.602 16 -7.52 1 81.94 117 PRO B N 1
ATOM 1933 C CA . PRO B 1 117 ? -1.644 15.117 -6.988 1 81.94 117 PRO B CA 1
ATOM 1934 C C . PRO B 1 117 ? -1.589 14.984 -5.469 1 81.94 117 PRO B C 1
ATOM 1936 O O . PRO B 1 117 ? -2.625 14.82 -4.824 1 81.94 117 PRO B O 1
ATOM 1939 N N . SER B 1 118 ? -0.44 14.961 -4.895 1 85.75 118 SER B N 1
ATOM 1940 C CA . SER B 1 118 ? -0.197 14.812 -3.463 1 85.75 118 SER B CA 1
ATOM 1941 C C . SER B 1 118 ? 1.134 15.438 -3.059 1 85.75 118 SER B C 1
ATOM 1943 O O . SER B 1 118 ? 1.994 15.68 -3.906 1 85.75 118 SER B O 1
ATOM 1945 N N . ASP B 1 119 ? 1.204 15.766 -1.797 1 88.19 119 ASP B N 1
ATOM 1946 C CA . ASP B 1 119 ? 2.514 16.203 -1.322 1 88.19 119 ASP B CA 1
ATOM 1947 C C . ASP B 1 119 ? 3.469 15.016 -1.18 1 88.19 119 ASP B C 1
ATOM 1949 O O . ASP B 1 119 ? 4.668 15.203 -0.968 1 88.19 119 ASP B O 1
ATOM 1953 N N . HIS B 1 120 ? 3.055 13.875 -1.278 1 92.25 120 HIS B N 1
ATOM 1954 C CA . HIS B 1 120 ? 3.854 12.664 -1.382 1 92.25 120 HIS B CA 1
ATOM 1955 C C . HIS B 1 120 ? 3.902 12.156 -2.82 1 92.25 120 HIS B C 1
ATOM 1957 O O . HIS B 1 120 ? 2.898 12.211 -3.535 1 92.25 120 HIS B O 1
ATOM 1963 N N . LEU B 1 121 ? 5.008 11.602 -3.184 1 92.12 121 LEU B N 1
ATOM 1964 C CA . LEU B 1 121 ? 5.055 10.758 -4.375 1 92.12 121 LEU B CA 1
ATOM 1965 C C . LEU B 1 121 ? 4.672 9.32 -4.047 1 92.12 121 LEU B C 1
ATOM 1967 O O . LEU B 1 121 ? 4.949 8.836 -2.945 1 92.12 121 LEU B O 1
ATOM 1971 N N . GLY B 1 122 ? 3.963 8.672 -5.016 1 93.44 122 GLY B N 1
ATOM 1972 C CA . GLY B 1 122 ? 3.746 7.242 -4.898 1 93.44 122 GLY B CA 1
ATOM 1973 C C . GLY B 1 122 ? 4.965 6.418 -5.277 1 93.44 122 GLY B C 1
ATOM 1974 O O . GLY B 1 122 ? 5.934 6.953 -5.82 1 93.44 122 GLY B O 1
ATOM 1975 N N . VAL B 1 123 ? 4.949 5.18 -4.871 1 95.88 123 VAL B N 1
ATOM 1976 C CA . VAL B 1 123 ? 5.973 4.219 -5.27 1 95.88 123 VAL B CA 1
ATOM 1977 C C . VAL B 1 123 ? 5.336 3.09 -6.078 1 95.88 123 VAL B C 1
ATOM 1979 O O . VAL B 1 123 ? 4.293 2.553 -5.691 1 95.88 123 VAL B O 1
ATOM 1982 N N . PHE B 1 124 ? 5.922 2.852 -7.258 1 94.38 124 PHE B N 1
ATOM 1983 C CA . PHE B 1 124 ? 5.516 1.771 -8.148 1 94.38 124 PHE B CA 1
ATOM 1984 C C . PHE B 1 124 ? 6.57 0.672 -8.18 1 94.38 124 PHE B C 1
ATOM 1986 O O . PHE B 1 124 ? 7.77 0.955 -8.25 1 94.38 124 PHE B O 1
ATOM 1993 N N . ALA B 1 125 ? 6.098 -0.628 -8.07 1 95.94 125 ALA B N 1
ATOM 1994 C CA . ALA B 1 125 ? 7.031 -1.747 -8.172 1 95.94 125 ALA B CA 1
ATOM 1995 C C . ALA B 1 125 ? 6.406 -2.918 -8.922 1 95.94 125 ALA B C 1
ATOM 1997 O O . ALA B 1 125 ? 5.188 -3.104 -8.891 1 95.94 125 ALA B O 1
ATOM 1998 N N . VAL B 1 126 ? 7.234 -3.623 -9.633 1 93.75 126 VAL B N 1
ATOM 1999 C CA . VAL B 1 126 ? 6.848 -4.883 -10.266 1 93.75 126 VAL B CA 1
ATOM 2000 C C . VAL B 1 126 ? 7.617 -6.035 -9.633 1 93.75 126 VAL B C 1
ATOM 2002 O O . VAL B 1 126 ? 8.852 -6.023 -9.602 1 93.75 126 VAL B O 1
ATOM 2005 N N . LEU B 1 127 ? 6.855 -6.945 -9.07 1 94.5 127 LEU B N 1
ATOM 2006 C CA . LEU B 1 127 ? 7.438 -8.156 -8.5 1 94.5 127 LEU B CA 1
ATOM 2007 C C . LEU B 1 127 ? 7.176 -9.359 -9.398 1 94.5 127 LEU B C 1
ATOM 2009 O O . LEU B 1 127 ? 6.082 -9.5 -9.953 1 94.5 127 LEU B O 1
ATOM 2013 N N . ARG B 1 128 ? 8.188 -10.195 -9.492 1 91.94 128 ARG B N 1
ATOM 2014 C CA . ARG B 1 128 ? 8.062 -11.398 -10.305 1 91.94 128 ARG B CA 1
ATOM 2015 C C . ARG B 1 128 ? 8.406 -12.641 -9.5 1 91.94 128 ARG B C 1
ATOM 2017 O O . ARG B 1 128 ? 9.422 -12.68 -8.805 1 91.94 128 ARG B O 1
ATOM 2024 N N . GLY B 1 129 ? 7.395 -13.594 -9.539 1 87.94 129 GLY B N 1
ATOM 2025 C CA . GLY B 1 129 ? 7.664 -14.891 -8.922 1 87.94 129 GLY B CA 1
ATOM 2026 C C . GLY B 1 129 ? 8.539 -15.789 -9.781 1 87.94 129 GLY B C 1
ATOM 2027 O O . GLY B 1 129 ? 8.328 -15.898 -10.992 1 87.94 129 GLY B O 1
ATOM 2028 N N . GLN B 1 130 ? 9.656 -16.297 -9.188 1 80.06 130 GLN B N 1
ATOM 2029 C CA . GLN B 1 130 ? 10.516 -17.266 -9.867 1 80.06 130 GLN B CA 1
ATOM 2030 C C . GLN B 1 130 ? 10.375 -18.656 -9.266 1 80.06 130 GLN B C 1
ATOM 2032 O O . GLN B 1 130 ? 10.336 -18.812 -8.047 1 80.06 130 GLN B O 1
ATOM 2037 N N . THR B 1 131 ? 9.773 -19.578 -10.094 1 66.62 131 THR B N 1
ATOM 2038 C CA . THR B 1 131 ? 9.719 -20.953 -9.625 1 66.62 131 THR B CA 1
ATOM 2039 C C . THR B 1 131 ? 11.102 -21.594 -9.656 1 66.62 131 THR B C 1
ATOM 2041 O O . THR B 1 131 ? 11.875 -21.359 -10.594 1 66.62 131 THR B O 1
ATOM 2044 N N . PRO B 1 132 ? 11.445 -22.328 -8.539 1 56.69 132 PRO B N 1
ATOM 2045 C CA . PRO B 1 132 ? 12.734 -23.016 -8.609 1 56.69 132 PRO B CA 1
ATOM 2046 C C . PRO B 1 132 ? 12.836 -23.953 -9.812 1 56.69 132 PRO B C 1
ATOM 2048 O O . PRO B 1 132 ? 11.82 -24.453 -10.305 1 56.69 132 PRO B O 1
#

InterPro domains:
  IPR036691 Endonuclease/exonuclease/phosphatase superfamily [G3DSA:3.60.10.10] (1-127)
  IPR036691 Endonuclease/exonuclease/phosphatase superfamily [SSF56219] (16-127)

Organism: Acanthamoeba castellanii (strain ATCC 30010 / Neff) (NCBI:txid1257118)

Radius of gyration: 19.64 Å; Cα contacts (8 Å, |Δi|>4): 480; chains: 2; bounding box: 44×68×62 Å

Secondary structure (DSSP, 8-state):
-HHHHT-----TT--EEEEEEE-SS-TT-TTGGGGS-TTPEEHHHHH-TTS----BSSSSSS-SS-SB--EEEEEEE------SS----PPEEEEEEEEEE--S--EEEGGGEEE-S-SBPEEEEEEEEE--/-HHHHT-----TT--EEEEEEE-SS-TT-TTGGGGS-TTPEEHHHHH-TTS----BSSSSSS-SS-SB--EEEEEEE------SS----PPEEEEEEEEEE--S--EEEGGGEEE-S-SBPEEEEEEEEE--

Sequence (264 aa):
MFRLLDDRDDDDQVELRIITGDFNFPAGAKGEEEGVSKDYVDTWNALRPDEPGHTIGINYPRPRSRPSRYDRILYRSTSSSSSSSSSSSSSTWCVQEVRTVGAESIGTRGAGKDIFPSDHLGVFAVLRGQTPMFRLLDDRDDDDQVELRIITGDFNFPAGAKGEEEGVSKDYVDTWNALRPDEPGHTIGINYPRPRSRPSRYDRILYRSTSSSSSSSSSSSSSTWCVQEVRTVGAESIGTRGAGKDIFPSDHLGVFAVLRGQTP

Foldseek 3Di:
DQCVQPPCPVPLVDFKDKDWDQQVDFVVPPPSCVSHDPQKDWLCCVVPVPDQQFFAQPQDPDGPDDGGNRTTIIMHGRNSPPPDDDLPQRWDKDWDDKDWAFNDFPDADPPGHTHTPDNTIHMDIDMDTDGD/DQCVQPPCPVPLVDFKDKDWDQQVDFVVPPPSCVSHDPQKDWLCCVVPVPDQQFFAQPQDPDGPDDGGNRTTMIMHGRNSPPDDDDPPQRWDKDWDDKDWAFNDFPDADPPGHTHTPDNTIHMDIDMDTDGD

pLDDT: mean 81.16, std 16.49, range [38.25, 98.38]

Nearest PDB structures (foldseek):
  6ca4-assembly2_B  TM=7.412E-01  e=9.576E-04  Danio rerio
  5inn-assembly1_A  TM=7.159E-01  e=9.013E-04  Mus musculus
  4uw8-assembly3_H  TM=3.813E-01  e=2.239E+00  Tequintavirus T5
  4uw8-assembly3_G  TM=3.789E-01  e=3.422E+00  Tequintavirus T5
  4r70-assembly1_A  TM=2.313E-01  e=7.993E+00  Rhodopseudomonas palustris CGA009